Protein AF-0000000087066880 (afdb_homodimer)

InterPro domains:
  IPR006501 Pectinesterase inhibitor domain [PF04043] (12-150)
  IPR006501 Pectinesterase inhibitor domain [SM00856] (4-150)
  IPR006501 Pectinesterase inhibitor domain [TIGR01614] (12-153)
  IPR035513 Invertase/pectin methylesterase inhibitor domain superfamily [G3DSA:1.20.140.40] (9-155)
  IPR035513 Invertase/pectin methylesterase inhibitor domain superfamily [SSF101148] (13-154)
  IPR051955 Pectinesterase Inhibitor [PTHR31080] (12-149)

Nearest PDB structures (foldseek):
  1x91-assembly1_A  TM=8.802E-01  e=6.932E-05  Arabidopsis thaliana
  1xg2-assembly1_B  TM=8.740E-01  e=6.610E-05  Actinidia chinensis
  1x8z-assembly1_A-2  TM=7.436E-01  e=3.394E-05  Arabidopsis thaliana
  1x8z-assembly3_A  TM=7.436E-01  e=3.394E-05  Arabidopsis thaliana
  8qae-assembly1_A  TM=4.003E-01  e=1.756E+00  synthetic construct

Radius of gyration: 26.34 Å; Cα contacts (8 Å, |Δi|>4): 411; chains: 2; bounding box: 55×88×54 Å

Solvent-accessible surface area (backbone atoms only — not comparable to full-atom values): 16436 Å² total; per-residue (Å²): 124,80,79,75,70,57,77,56,47,61,58,59,26,62,71,48,96,53,34,69,60,39,49,67,73,42,46,84,74,58,53,91,86,54,66,75,41,67,54,51,49,27,51,48,37,42,52,51,44,34,53,51,40,52,51,49,43,52,50,32,51,50,44,55,68,35,84,86,47,50,70,68,54,30,53,46,28,50,52,31,41,69,35,40,71,49,32,50,59,29,42,50,51,18,52,55,25,50,77,50,36,8,36,47,59,18,36,52,26,38,48,51,37,37,49,27,49,51,52,31,54,49,49,25,57,76,68,72,46,81,58,93,54,44,68,61,50,53,51,44,42,51,43,38,52,51,26,36,51,43,42,68,39,29,47,71,97,124,78,80,74,70,57,79,54,48,60,57,60,26,62,72,47,97,53,33,70,59,39,49,68,74,44,47,85,74,59,52,91,86,53,64,75,40,66,54,50,49,27,52,48,38,43,52,51,46,34,54,53,40,52,50,49,42,53,51,31,51,50,45,55,68,35,84,85,47,50,71,68,54,28,53,47,27,52,54,32,41,69,34,43,70,50,31,51,57,30,43,51,52,19,54,56,25,50,76,49,37,10,37,48,58,18,37,53,27,36,49,51,36,36,48,27,49,50,51,32,56,50,49,25,55,75,68,71,46,81,58,94,54,46,70,61,50,53,51,42,43,49,45,38,52,51,27,35,52,44,43,68,39,30,46,72,98

Structure (mmCIF, N/CA/C/O backbone):
data_AF-0000000087066880-model_v1
#
loop_
_entity.id
_entity.type
_entity.pdbx_description
1 polymer 'Pectinesterase inhibitor domain-containing protein'
#
loop_
_atom_site.group_PDB
_atom_site.id
_atom_site.type_symbol
_atom_site.label_atom_id
_atom_site.label_alt_id
_atom_site.label_comp_id
_atom_site.label_asym_id
_atom_site.label_entity_id
_atom_site.label_seq_id
_atom_site.pdbx_PDB_ins_code
_atom_site.Cartn_x
_atom_site.Cartn_y
_atom_site.Cartn_z
_atom_site.occupancy
_atom_site.B_iso_or_equiv
_atom_site.auth_seq_id
_atom_site.auth_comp_id
_atom_site.auth_asym_id
_atom_site.auth_atom_id
_atom_site.pdbx_PDB_model_num
ATOM 1 N N . MET A 1 1 ? -24.953 -27 6.957 1 31.36 1 MET A N 1
ATOM 2 C CA . MET A 1 1 ? -25.219 -25.594 6.723 1 31.36 1 MET A CA 1
ATOM 3 C C . MET A 1 1 ? -24.172 -24.984 5.801 1 31.36 1 MET A C 1
ATOM 5 O O . MET A 1 1 ? -22.984 -25.328 5.891 1 31.36 1 MET A O 1
ATOM 9 N N . PRO A 1 2 ? -24.375 -24.453 4.559 1 38.16 2 PRO A N 1
ATOM 10 C CA . PRO A 1 2 ? -23.312 -24.016 3.652 1 38.16 2 PRO A CA 1
ATOM 11 C C . PRO A 1 2 ? -22.25 -23.172 4.348 1 38.16 2 PRO A C 1
ATOM 13 O O . PRO A 1 2 ? -22.562 -22.484 5.332 1 38.16 2 PRO A O 1
ATOM 16 N N . ALA A 1 3 ? -21.109 -23.594 4.598 1 46.66 3 ALA A N 1
ATOM 17 C CA . ALA A 1 3 ? -20.047 -22.891 5.32 1 46.66 3 ALA A CA 1
ATOM 18 C C . ALA A 1 3 ? -20.203 -21.375 5.172 1 46.66 3 ALA A C 1
ATOM 20 O O . ALA A 1 3 ? -20.328 -20.859 4.059 1 46.66 3 ALA A O 1
ATOM 21 N N . SER A 1 4 ? -20.891 -20.672 6.008 1 55.62 4 SER A N 1
ATOM 22 C CA . SER A 1 4 ? -21.203 -19.25 6.094 1 55.62 4 SER A CA 1
ATOM 23 C C . SER A 1 4 ? -20.016 -18.391 5.629 1 55.62 4 SER A C 1
ATOM 25 O O . SER A 1 4 ? -18.906 -18.562 6.109 1 55.62 4 SER A O 1
ATOM 27 N N . ASN A 1 5 ? -20.078 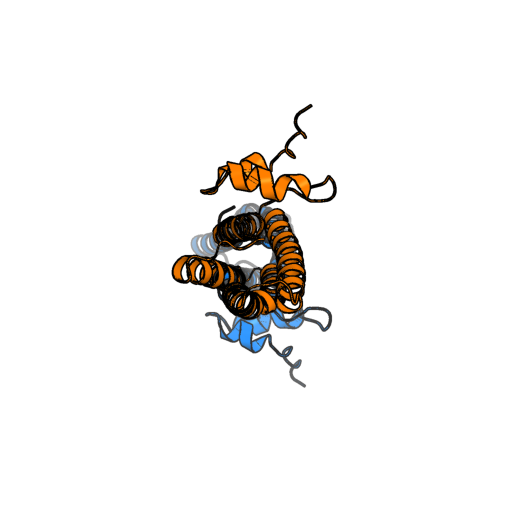-17.891 4.391 1 66.5 5 ASN A N 1
ATOM 28 C CA . ASN A 1 5 ? -19.062 -17 3.822 1 66.5 5 ASN A CA 1
ATOM 29 C C . ASN A 1 5 ? -18.703 -15.875 4.793 1 66.5 5 ASN A C 1
ATOM 31 O O . ASN A 1 5 ? -19.562 -15.328 5.477 1 66.5 5 ASN A O 1
ATOM 35 N N . PRO A 1 6 ? -17.422 -15.898 5.207 1 73.62 6 PRO A N 1
ATOM 36 C CA . PRO A 1 6 ? -17.031 -14.805 6.094 1 73.62 6 PRO A CA 1
ATOM 37 C C . PRO A 1 6 ? -17.594 -13.453 5.656 1 73.62 6 PRO A C 1
ATOM 39 O O . PRO A 1 6 ? -17.531 -13.117 4.473 1 73.62 6 PRO A O 1
ATOM 42 N N . PRO A 1 7 ? -18.266 -12.898 6.609 1 77.75 7 PRO A N 1
ATOM 43 C CA . PRO A 1 7 ? -18.844 -11.602 6.246 1 77.75 7 PRO A CA 1
ATOM 44 C C . PRO A 1 7 ? -17.812 -10.641 5.66 1 77.75 7 PRO A C 1
ATOM 46 O O . PRO A 1 7 ? -16.672 -10.57 6.152 1 77.75 7 PRO A O 1
ATOM 49 N N . GLY A 1 8 ? -18.094 -10.047 4.586 1 87.81 8 GLY A N 1
ATOM 50 C CA . GLY A 1 8 ? -17.234 -9.062 3.957 1 87.81 8 GLY A CA 1
ATOM 51 C C . GLY A 1 8 ? -16.484 -9.617 2.76 1 87.81 8 GLY A C 1
ATOM 52 O O . GLY A 1 8 ? -16.078 -8.867 1.869 1 87.81 8 GLY A O 1
ATOM 53 N N . LEU A 1 9 ? -16.281 -10.922 2.842 1 92.06 9 LEU A N 1
ATOM 54 C CA . LEU A 1 9 ? -15.57 -11.523 1.721 1 92.06 9 LEU A CA 1
ATOM 55 C C . LEU A 1 9 ? -16.375 -11.406 0.435 1 92.06 9 LEU A C 1
ATOM 57 O O . LEU A 1 9 ? -15.812 -11.234 -0.647 1 92.06 9 LEU A O 1
ATOM 61 N N . ASP A 1 10 ? -17.656 -11.43 0.564 1 91.12 10 ASP A N 1
ATOM 62 C CA . ASP A 1 10 ? -18.547 -11.305 -0.589 1 91.12 10 ASP A CA 1
ATOM 63 C C . ASP A 1 10 ? -18.391 -9.938 -1.252 1 91.12 10 ASP A C 1
ATOM 65 O O . ASP A 1 10 ? -18.5 -9.82 -2.475 1 91.12 10 ASP A O 1
ATOM 69 N N . ILE A 1 11 ? -18.125 -9 -0.483 1 90.75 11 ILE A N 1
ATOM 70 C CA . ILE A 1 11 ? -17.953 -7.656 -1.012 1 90.75 11 ILE A CA 1
ATOM 71 C C . ILE A 1 11 ? -16.656 -7.582 -1.81 1 90.75 11 ILE A C 1
ATOM 73 O O . ILE A 1 11 ? -16.625 -7.059 -2.928 1 90.75 11 ILE A O 1
ATOM 77 N N . ILE A 1 12 ? -15.625 -8.125 -1.244 1 92.5 12 ILE A N 1
ATOM 78 C CA . ILE A 1 12 ? -14.328 -8.109 -1.908 1 92.5 12 ILE A CA 1
ATOM 79 C C . ILE A 1 12 ? -14.391 -8.938 -3.189 1 92.5 12 ILE A C 1
ATOM 81 O O . ILE A 1 12 ? -13.984 -8.469 -4.258 1 92.5 12 ILE A O 1
ATOM 85 N N . CYS A 1 13 ? -14.938 -10.062 -3.055 1 94.69 13 CYS A N 1
ATOM 86 C CA . CYS A 1 13 ? -15.023 -10.961 -4.199 1 94.69 13 CYS A CA 1
ATOM 87 C C . CYS A 1 13 ? -16 -10.43 -5.234 1 94.69 13 CYS A C 1
ATOM 89 O O . CYS A 1 13 ? -15.812 -10.609 -6.438 1 94.69 13 CYS A O 1
ATOM 91 N N . GLY A 1 14 ? -17.031 -9.773 -4.805 1 92.56 14 GLY A N 1
ATOM 92 C CA . GLY A 1 14 ? -18.031 -9.211 -5.707 1 92.56 14 GLY A CA 1
ATOM 93 C C . GLY A 1 14 ? -17.5 -8.039 -6.516 1 92.56 14 GLY A C 1
ATOM 94 O O . GLY A 1 14 ? -18.094 -7.66 -7.527 1 92.56 14 GLY A O 1
ATOM 95 N N . ALA A 1 15 ? -16.375 -7.555 -6.125 1 90.38 15 ALA A N 1
ATOM 96 C CA . ALA A 1 15 ? -15.82 -6.367 -6.766 1 90.38 15 ALA A CA 1
ATOM 97 C C . ALA A 1 15 ? -14.844 -6.75 -7.875 1 90.38 15 ALA A C 1
ATOM 99 O O . ALA A 1 15 ? -14.266 -5.879 -8.531 1 90.38 15 ALA A O 1
ATOM 100 N N . ILE A 1 16 ? -14.602 -8 -8.062 1 90.56 16 ILE A N 1
ATOM 101 C CA . ILE A 1 16 ? -13.641 -8.406 -9.086 1 90.56 16 ILE A CA 1
ATOM 102 C C . ILE A 1 16 ? -14.328 -9.297 -10.117 1 90.56 16 ILE A C 1
ATOM 104 O O . ILE A 1 16 ? -15.492 -9.672 -9.938 1 90.56 16 ILE A O 1
ATOM 108 N N . LYS A 1 17 ? -13.711 -9.641 -11.188 1 88.69 17 LYS A N 1
ATOM 109 C CA . LYS A 1 17 ? -14.312 -10.273 -12.359 1 88.69 17 LYS A CA 1
ATOM 110 C C . LYS A 1 17 ? -14.617 -11.742 -12.094 1 88.69 17 LYS A C 1
ATOM 112 O O . LYS A 1 17 ? -15.453 -12.344 -12.781 1 88.69 17 LYS A O 1
ATOM 117 N N . LEU A 1 18 ? -14.07 -12.398 -11.102 1 94.25 18 LEU A N 1
ATOM 118 C CA . LEU A 1 18 ? -14.234 -13.82 -10.844 1 94.25 18 LEU A CA 1
ATOM 119 C C . LEU A 1 18 ? -14.797 -14.055 -9.438 1 94.25 18 LEU A C 1
ATOM 121 O O . LEU A 1 18 ? -14.188 -14.758 -8.633 1 94.25 18 LEU A O 1
ATOM 125 N N . PRO A 1 19 ? -16.062 -13.578 -9.203 1 93.56 19 PRO A N 1
ATOM 126 C CA . PRO A 1 19 ? -16.562 -13.609 -7.824 1 93.56 19 PRO A CA 1
ATOM 127 C C . PRO A 1 19 ? -16.828 -15.023 -7.324 1 93.56 19 PRO A C 1
ATOM 129 O O . PRO A 1 19 ? -16.562 -15.328 -6.156 1 93.56 19 PRO A O 1
ATOM 132 N N . VAL A 1 20 ? -17.328 -15.93 -8.172 1 94.06 20 VAL A N 1
ATOM 133 C CA . VAL A 1 20 ? -17.641 -17.297 -7.762 1 94.06 20 VAL A CA 1
ATOM 134 C C . VAL A 1 20 ? -16.359 -18.047 -7.449 1 94.06 20 VAL A C 1
ATOM 136 O O . VAL A 1 20 ? -16.25 -18.703 -6.406 1 94.06 20 VAL A O 1
ATOM 139 N N . ASP A 1 21 ? -15.367 -17.906 -8.336 1 96.38 21 ASP A N 1
ATOM 140 C CA . ASP A 1 21 ? -14.078 -18.547 -8.109 1 96.38 21 ASP A CA 1
ATOM 141 C C . ASP A 1 21 ? -13.391 -17.969 -6.867 1 96.38 21 ASP A C 1
ATOM 143 O O . ASP A 1 21 ? -12.766 -18.719 -6.102 1 96.38 21 ASP A O 1
ATOM 147 N N . CYS A 1 22 ? -13.539 -16.75 -6.754 1 96.94 22 CYS A N 1
ATOM 148 C CA . CYS A 1 22 ? -12.969 -16.094 -5.59 1 96.94 22 CYS A CA 1
ATOM 149 C C . CYS A 1 22 ? -13.516 -16.688 -4.297 1 96.94 22 CYS A C 1
ATOM 151 O O . CYS A 1 22 ? -12.742 -17.078 -3.42 1 96.94 22 CYS A O 1
ATOM 153 N N . MET A 1 23 ? -14.789 -16.797 -4.16 1 95.06 23 MET A N 1
ATOM 154 C CA . MET A 1 23 ? -15.406 -17.344 -2.961 1 95.06 23 MET A CA 1
ATOM 155 C C . MET A 1 23 ? -14.977 -18.797 -2.752 1 95.06 23 MET A C 1
ATOM 157 O O . MET A 1 23 ? -14.609 -19.188 -1.642 1 95.06 23 MET A O 1
ATOM 161 N N . LYS A 1 24 ? -14.945 -19.484 -3.742 1 94.69 24 LYS A N 1
ATOM 162 C CA . LYS A 1 24 ? -14.625 -20.906 -3.68 1 94.69 24 LYS A CA 1
ATOM 163 C C . LYS A 1 24 ? -13.18 -21.141 -3.24 1 94.69 24 LYS A C 1
ATOM 165 O O . LYS A 1 24 ? -12.906 -22.016 -2.424 1 94.69 24 LYS A O 1
ATOM 170 N N . LEU A 1 25 ? -12.25 -20.344 -3.74 1 96.06 25 LEU A N 1
ATOM 171 C CA . LEU A 1 25 ? -10.828 -20.625 -3.588 1 96.06 25 LEU A CA 1
ATOM 172 C C . LEU A 1 25 ? -10.273 -19.953 -2.338 1 96.06 25 LEU A C 1
ATOM 174 O O . LEU A 1 25 ? -9.25 -20.391 -1.798 1 96.06 25 LEU A O 1
ATOM 178 N N . ILE A 1 26 ? -10.953 -18.953 -1.87 1 96 26 ILE A N 1
ATOM 179 C CA . ILE A 1 26 ? -10.383 -18.172 -0.778 1 96 26 ILE A CA 1
ATOM 180 C C . ILE A 1 26 ? -11.125 -18.484 0.519 1 96 26 ILE A C 1
ATOM 182 O O . ILE A 1 26 ? -10.523 -18.547 1.589 1 96 26 ILE A O 1
ATOM 186 N N . SER A 1 27 ? -12.414 -18.734 0.513 1 93.94 27 SER A N 1
ATOM 187 C CA . SER A 1 27 ? -13.273 -18.828 1.688 1 93.94 27 SER A CA 1
ATOM 188 C C . SER A 1 27 ? -12.781 -19.906 2.652 1 93.94 27 SER A C 1
ATOM 190 O O . SER A 1 27 ? -12.805 -19.703 3.869 1 93.94 27 SER A O 1
ATOM 192 N N . PRO A 1 28 ? -12.281 -20.984 2.166 1 93.94 28 PRO A N 1
ATOM 193 C CA . PRO A 1 28 ? -11.852 -22.031 3.104 1 93.94 28 PRO A CA 1
ATOM 194 C C . PRO A 1 28 ? -10.648 -21.594 3.945 1 93.94 28 PRO A C 1
ATOM 196 O O . PRO A 1 28 ? -10.352 -22.219 4.969 1 93.94 28 PRO A O 1
ATOM 199 N N . PHE A 1 29 ? -10.039 -20.578 3.529 1 94.19 29 PHE A N 1
ATOM 200 C CA . PHE A 1 29 ? -8.781 -20.234 4.18 1 94.19 29 PHE A CA 1
ATOM 201 C C . PHE A 1 29 ? -8.938 -18.953 5 1 94.19 29 PHE A C 1
ATOM 203 O O . PHE A 1 29 ? -7.957 -18.438 5.543 1 94.19 29 PHE A O 1
ATOM 210 N N . VAL A 1 30 ? -10.117 -18.469 4.93 1 91.06 30 VAL A N 1
ATOM 211 C CA . VAL A 1 30 ? -10.422 -17.297 5.734 1 91.06 30 VAL A CA 1
ATOM 212 C C . VAL A 1 30 ? -11.062 -17.719 7.055 1 91.06 30 VAL A C 1
ATOM 214 O O . VAL A 1 30 ? -12.094 -18.391 7.059 1 91.06 30 VAL A O 1
ATOM 217 N N . ASN A 1 31 ? -10.336 -17.469 8.109 1 84.31 31 ASN A N 1
ATOM 218 C CA . ASN A 1 31 ? -10.883 -17.781 9.43 1 84.31 31 ASN A CA 1
ATOM 219 C C . ASN A 1 31 ? -11.094 -16.531 10.266 1 84.31 31 ASN A C 1
ATOM 221 O O . ASN A 1 31 ? -10.93 -15.406 9.773 1 84.31 31 ASN A O 1
ATOM 225 N N . ARG A 1 32 ? -11.375 -16.688 11.484 1 77.94 32 ARG A N 1
ATOM 226 C CA . ARG A 1 32 ? -11.781 -15.586 12.352 1 77.94 32 ARG A CA 1
ATOM 227 C C . ARG A 1 32 ? -10.602 -14.672 12.672 1 77.94 32 ARG A C 1
ATOM 229 O O . ARG A 1 32 ? -10.789 -13.531 13.086 1 77.94 32 ARG A O 1
ATOM 236 N N . SER A 1 33 ? -9.453 -15.234 12.5 1 84.56 33 SER A N 1
ATOM 237 C CA . SER A 1 33 ? -8.281 -14.445 12.852 1 84.56 33 SER A CA 1
ATOM 238 C C . SER A 1 33 ? -7.871 -13.516 11.719 1 84.56 33 SER A C 1
ATOM 240 O O . SER A 1 33 ? -7.035 -12.633 11.906 1 84.56 33 SER A O 1
ATOM 242 N N . ILE A 1 34 ? -8.461 -13.68 10.594 1 86.56 34 ILE A N 1
ATOM 243 C CA . ILE A 1 34 ? -8.102 -12.883 9.422 1 86.56 34 ILE A CA 1
ATOM 244 C C . ILE A 1 34 ? -9.086 -11.727 9.266 1 86.56 34 ILE A C 1
ATOM 246 O O . ILE A 1 34 ? -10.305 -11.93 9.273 1 86.56 34 ILE A O 1
ATOM 250 N N . THR A 1 35 ? -8.5 -10.562 9.32 1 86.06 35 THR A N 1
ATOM 251 C CA . THR A 1 35 ? -9.328 -9.398 9.008 1 86.06 35 THR A CA 1
ATOM 252 C C . THR A 1 35 ? -9.734 -9.406 7.539 1 86.06 35 THR A C 1
ATOM 254 O O . THR A 1 35 ? -8.883 -9.523 6.652 1 86.06 35 THR A O 1
ATOM 257 N N . ILE A 1 36 ? -11.008 -9.227 7.344 1 90.31 36 ILE A N 1
ATOM 258 C CA . ILE A 1 36 ? -11.5 -9.289 5.973 1 90.31 36 ILE A CA 1
ATOM 259 C C . ILE A 1 36 ? -11.391 -7.91 5.324 1 90.31 36 ILE A C 1
ATOM 261 O O . ILE A 1 36 ? -12.336 -7.121 5.363 1 90.31 36 ILE A O 1
ATOM 265 N N . GLU A 1 37 ? -10.234 -7.715 4.746 1 91.94 37 GLU A N 1
ATOM 266 C CA . GLU A 1 37 ? -9.922 -6.547 3.932 1 91.94 37 GLU A CA 1
ATOM 267 C C . GLU A 1 37 ? -9.102 -6.93 2.707 1 91.94 37 GLU A C 1
ATOM 269 O O . GLU A 1 37 ? -8.445 -7.977 2.695 1 91.94 37 GLU A O 1
ATOM 274 N N . PRO A 1 38 ? -9.164 -6.082 1.724 1 93.75 38 PRO A N 1
ATOM 275 C CA . PRO A 1 38 ? -8.547 -6.453 0.448 1 93.75 38 PRO A CA 1
ATOM 276 C C . PRO A 1 38 ? -7.09 -6.883 0.599 1 93.75 38 PRO A C 1
ATOM 278 O O . PRO A 1 38 ? -6.68 -7.895 0.027 1 93.75 38 PRO A O 1
ATOM 281 N N . LEU A 1 39 ? -6.332 -6.203 1.41 1 95.88 39 LEU A N 1
ATOM 282 C CA . LEU A 1 39 ? -4.918 -6.539 1.562 1 95.88 39 LEU A CA 1
ATOM 283 C C . LEU A 1 39 ? -4.754 -7.91 2.213 1 95.88 39 LEU A C 1
ATOM 285 O O . LEU A 1 39 ? -3.961 -8.727 1.748 1 95.88 39 LEU A O 1
ATOM 289 N N . SER A 1 40 ? -5.5 -8.109 3.232 1 95.69 40 SER A N 1
ATOM 290 C CA . SER A 1 40 ? -5.434 -9.391 3.932 1 95.69 40 SER A CA 1
ATOM 291 C C . SER A 1 40 ? -5.852 -10.539 3.021 1 95.69 40 SER A C 1
ATOM 293 O O . SER A 1 40 ? -5.223 -11.602 3.023 1 95.69 40 SER A O 1
ATOM 295 N N . ILE A 1 41 ? -6.852 -10.312 2.264 1 95.88 41 ILE A N 1
ATOM 296 C CA . ILE A 1 41 ? -7.375 -11.344 1.378 1 95.88 41 ILE A CA 1
ATOM 297 C C . ILE A 1 41 ? -6.375 -11.617 0.256 1 95.88 41 ILE A C 1
ATOM 299 O O . ILE A 1 41 ? -6.18 -12.766 -0.145 1 95.88 41 ILE A O 1
ATOM 303 N N . ALA A 1 42 ? -5.777 -10.57 -0.276 1 97.31 42 ALA A N 1
ATOM 304 C CA . ALA A 1 42 ? -4.723 -10.75 -1.273 1 97.31 42 ALA A CA 1
ATOM 305 C C . ALA A 1 42 ? -3.592 -11.617 -0.727 1 97.31 42 ALA A C 1
ATOM 307 O O . ALA A 1 42 ? -3.115 -12.531 -1.409 1 97.31 42 ALA A O 1
ATOM 308 N N . LYS A 1 43 ? -3.211 -11.328 0.563 1 97.75 43 LYS A N 1
ATOM 309 C CA . LYS A 1 4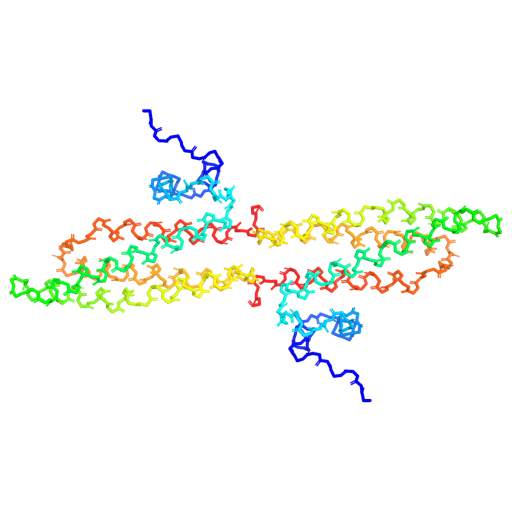3 ? -2.131 -12.086 1.18 1 97.75 43 LYS A CA 1
ATOM 310 C C . LYS A 1 43 ? -2.52 -13.555 1.352 1 97.75 43 LYS A C 1
ATOM 312 O O . LYS A 1 43 ? -1.7 -14.453 1.14 1 97.75 43 LYS A O 1
ATOM 317 N N . VAL A 1 44 ? -3.713 -13.766 1.688 1 97.12 44 VAL A N 1
ATOM 318 C CA . VAL A 1 44 ? -4.215 -15.133 1.785 1 97.12 44 VAL A CA 1
ATOM 319 C C . VAL A 1 44 ? -4.129 -15.812 0.421 1 97.12 44 VAL A C 1
ATOM 321 O O . VAL A 1 44 ? -3.652 -16.953 0.312 1 97.12 44 VAL A O 1
ATOM 324 N N . GLY A 1 45 ? -4.613 -15.102 -0.615 1 98.06 45 GLY A N 1
ATOM 325 C CA . GLY A 1 45 ? -4.543 -15.648 -1.96 1 98.06 45 GLY A CA 1
ATOM 326 C C . GLY A 1 45 ? -3.135 -16.016 -2.385 1 98.06 45 GLY A C 1
ATOM 327 O O . GLY A 1 45 ? -2.914 -17.062 -2.988 1 98.06 45 GLY A O 1
ATOM 328 N N . ILE A 1 46 ? -2.189 -15.203 -2.029 1 98.75 46 ILE A N 1
ATOM 329 C CA . ILE A 1 46 ? -0.791 -15.445 -2.367 1 98.75 46 ILE A CA 1
ATOM 330 C C . ILE A 1 46 ? -0.293 -16.688 -1.641 1 98.75 46 ILE A C 1
ATOM 332 O O . ILE A 1 46 ? 0.344 -17.562 -2.246 1 98.75 46 ILE A O 1
ATOM 336 N N . GLN A 1 47 ? -0.634 -16.812 -0.418 1 98.19 47 GLN A N 1
ATOM 337 C CA . GLN A 1 47 ? -0.192 -17.953 0.376 1 98.19 47 GLN A CA 1
ATOM 338 C C . GLN A 1 47 ? -0.806 -19.25 -0.137 1 98.19 47 GLN A C 1
ATOM 340 O O . GLN A 1 47 ? -0.114 -20.266 -0.266 1 98.19 47 GLN A O 1
ATOM 345 N N . VAL A 1 48 ? -2.057 -19.219 -0.435 1 98.12 48 VAL A N 1
ATOM 346 C CA . VAL A 1 48 ? -2.729 -20.406 -0.945 1 98.12 48 VAL A CA 1
ATOM 347 C C . VAL A 1 48 ? -2.119 -20.797 -2.287 1 98.12 48 VAL A C 1
ATOM 349 O O . VAL A 1 48 ? -1.903 -21.984 -2.547 1 98.12 48 VAL A O 1
ATOM 352 N N . SER A 1 49 ? -1.85 -19.828 -3.131 1 98.69 49 SER A N 1
ATOM 353 C CA . SER A 1 49 ? -1.245 -20.125 -4.426 1 98.69 49 SER A CA 1
ATOM 354 C C . SER A 1 49 ? 0.149 -20.719 -4.258 1 98.69 49 SER A C 1
ATOM 356 O O . SER A 1 49 ? 0.567 -21.562 -5.051 1 98.69 49 SER A O 1
ATOM 358 N N . THR A 1 50 ? 0.872 -20.297 -3.236 1 98.75 50 THR A N 1
ATOM 359 C CA . THR A 1 50 ? 2.168 -20.891 -2.922 1 98.75 50 THR A CA 1
ATOM 360 C C . THR A 1 50 ? 2.018 -22.359 -2.568 1 98.75 50 THR A C 1
ATOM 362 O O . THR A 1 50 ? 2.717 -23.219 -3.123 1 98.75 50 THR A O 1
ATOM 365 N N . ASP A 1 51 ? 1.069 -22.609 -1.719 1 97.81 51 ASP A N 1
ATOM 366 C CA . ASP A 1 51 ? 0.845 -23.984 -1.284 1 97.81 51 ASP A CA 1
ATOM 367 C C . ASP A 1 51 ? 0.406 -24.859 -2.451 1 97.81 51 ASP A C 1
ATOM 369 O O . ASP A 1 51 ? 0.881 -26 -2.598 1 97.81 51 ASP A O 1
ATOM 373 N N . MET A 1 52 ? -0.452 -24.359 -3.303 1 97.38 52 MET A N 1
ATOM 374 C CA . MET A 1 52 ? -0.905 -25.109 -4.473 1 97.38 52 MET A CA 1
ATOM 375 C C . MET A 1 52 ? 0.251 -25.375 -5.434 1 97.38 52 MET A C 1
ATOM 377 O O . MET A 1 52 ? 0.335 -26.438 -6.035 1 97.38 52 MET A O 1
ATOM 381 N N . SER A 1 53 ? 1.075 -24.422 -5.57 1 97.94 53 SER A N 1
ATOM 382 C CA . SER A 1 53 ? 2.215 -24.578 -6.465 1 97.94 53 SER A CA 1
ATOM 383 C C . SER A 1 53 ? 3.184 -25.641 -5.945 1 97.94 53 SER A C 1
ATOM 385 O O . SER A 1 53 ? 3.729 -26.422 -6.723 1 97.94 53 SER A O 1
ATOM 387 N N . LYS A 1 54 ? 3.393 -25.656 -4.629 1 97.88 54 LYS A N 1
ATOM 388 C CA . LYS A 1 54 ? 4.254 -26.672 -4.039 1 97.88 54 LYS A CA 1
ATOM 389 C C . LYS A 1 54 ? 3.676 -28.062 -4.254 1 97.88 54 LYS A C 1
ATOM 391 O O . LYS A 1 54 ? 4.414 -29.016 -4.551 1 97.88 54 LYS A O 1
ATOM 396 N N . GLN A 1 55 ? 2.396 -28.156 -4.148 1 96.62 55 GLN A N 1
ATOM 397 C CA . GLN A 1 55 ? 1.736 -29.422 -4.414 1 96.62 55 GLN A CA 1
ATOM 398 C C . GLN A 1 55 ? 1.888 -29.828 -5.875 1 96.62 55 GLN A C 1
ATOM 400 O O . GLN A 1 55 ? 2.113 -31 -6.18 1 96.62 55 GLN A O 1
ATOM 405 N N . ALA A 1 56 ? 1.731 -28.859 -6.762 1 95.94 56 ALA A N 1
ATOM 406 C CA . ALA A 1 56 ? 1.896 -29.125 -8.188 1 95.94 56 ALA A CA 1
ATOM 407 C C . ALA A 1 56 ? 3.316 -29.594 -8.5 1 95.94 56 ALA A C 1
ATOM 409 O O . ALA A 1 56 ? 3.518 -30.516 -9.281 1 95.94 56 ALA A O 1
ATOM 410 N N . ILE A 1 57 ? 4.258 -28.984 -7.844 1 96.75 57 ILE A N 1
ATOM 411 C CA . ILE A 1 57 ? 5.664 -29.328 -8.023 1 96.75 57 ILE A CA 1
ATOM 412 C C . ILE A 1 57 ? 5.895 -30.766 -7.566 1 96.75 57 ILE A C 1
ATOM 414 O O . ILE A 1 57 ? 6.512 -31.562 -8.281 1 96.75 57 ILE A O 1
ATOM 418 N N . ASP A 1 58 ? 5.336 -31.125 -6.422 1 96.19 58 ASP A N 1
ATOM 419 C CA . ASP A 1 58 ? 5.461 -32.469 -5.891 1 96.19 58 ASP A CA 1
ATOM 420 C C . ASP A 1 58 ? 4.84 -33.5 -6.84 1 96.19 58 ASP A C 1
ATOM 422 O O . ASP A 1 58 ? 5.434 -34.562 -7.109 1 96.19 58 ASP A O 1
ATOM 426 N N . THR A 1 59 ? 3.674 -33.156 -7.316 1 94.94 59 THR A N 1
ATOM 427 C CA . THR A 1 59 ? 2.957 -34.062 -8.203 1 94.94 59 THR A CA 1
ATOM 428 C C . THR A 1 59 ? 3.709 -34.219 -9.523 1 94.94 59 THR A C 1
ATOM 430 O O . THR A 1 59 ? 3.883 -35.344 -10.008 1 94.94 59 THR A O 1
ATOM 433 N N . ALA A 1 60 ? 4.133 -33.094 -10.117 1 94.88 60 ALA A N 1
ATOM 434 C CA . ALA A 1 60 ? 4.895 -33.156 -11.359 1 94.88 60 ALA A CA 1
ATOM 435 C C . ALA A 1 60 ? 6.16 -34 -11.188 1 94.88 60 ALA A C 1
ATOM 437 O O . ALA A 1 60 ? 6.5 -34.812 -12.055 1 94.88 60 ALA A O 1
ATOM 438 N N . THR A 1 61 ? 6.824 -33.812 -10.047 1 96.38 61 THR A N 1
ATOM 439 C CA . THR A 1 61 ? 8.047 -34.562 -9.75 1 96.38 61 THR A CA 1
ATOM 440 C C . THR A 1 61 ? 7.77 -36.062 -9.672 1 96.38 61 THR A C 1
ATOM 442 O O . THR A 1 61 ? 8.539 -36.875 -10.195 1 96.38 61 THR A O 1
ATOM 445 N N . ARG A 1 62 ? 6.672 -36.438 -9.102 1 95.94 62 ARG A N 1
ATOM 446 C CA . ARG A 1 62 ? 6.293 -37.844 -8.961 1 95.94 62 ARG A CA 1
ATOM 447 C C . ARG A 1 62 ? 6.082 -38.469 -10.328 1 95.94 62 ARG A C 1
ATOM 449 O O . ARG A 1 62 ? 6.535 -39.594 -10.57 1 95.94 62 ARG A O 1
ATOM 456 N N . PHE A 1 63 ? 5.453 -37.75 -11.234 1 94.88 63 PHE A N 1
ATOM 457 C CA . PHE A 1 63 ? 5.188 -38.281 -12.562 1 94.88 63 PHE A CA 1
ATOM 458 C C . PHE A 1 63 ? 6.465 -38.344 -13.391 1 94.88 63 PHE A C 1
ATOM 460 O O . PHE A 1 63 ? 6.641 -39.25 -14.211 1 94.88 63 PHE A O 1
ATOM 467 N N . MET A 1 64 ? 7.324 -37.375 -13.188 1 93.81 64 MET A N 1
ATOM 468 C CA . MET A 1 64 ? 8.602 -37.375 -13.883 1 93.81 64 MET A CA 1
ATOM 469 C C . MET A 1 64 ? 9.445 -38.594 -13.477 1 93.81 64 MET A C 1
ATOM 471 O O . MET A 1 64 ? 10.164 -39.156 -14.297 1 93.81 64 MET A O 1
ATOM 475 N N . ASP A 1 65 ? 9.273 -39.062 -12.25 1 94.75 65 ASP A N 1
ATOM 476 C CA . ASP A 1 65 ? 10.094 -40.156 -11.703 1 94.75 65 ASP A CA 1
ATOM 477 C C . ASP A 1 65 ? 9.414 -41.5 -11.875 1 94.75 65 ASP A C 1
ATOM 479 O O . ASP A 1 65 ? 10.031 -42.562 -11.648 1 94.75 65 ASP A O 1
ATOM 483 N N . ASP A 1 66 ? 8.117 -41.469 -12.211 1 95 66 ASP A N 1
ATOM 484 C CA . ASP A 1 66 ? 7.371 -42.688 -12.375 1 95 66 ASP A CA 1
ATOM 485 C C . ASP A 1 66 ? 7.762 -43.406 -13.672 1 95 66 ASP A C 1
ATOM 487 O O . ASP A 1 66 ? 7.535 -42.875 -14.766 1 95 66 ASP A O 1
ATOM 491 N N . PRO A 1 67 ? 8.266 -44.594 -13.562 1 95.06 67 PRO A N 1
ATOM 492 C CA . PRO A 1 67 ? 8.664 -45.312 -14.773 1 95.06 67 PRO A CA 1
ATOM 493 C C . PRO A 1 67 ? 7.477 -45.656 -15.664 1 95.06 67 PRO A C 1
ATOM 495 O O . PRO A 1 67 ? 7.656 -45.938 -16.859 1 95.06 67 PRO A O 1
ATOM 498 N N . LYS A 1 68 ? 6.316 -45.625 -15.188 1 95.94 68 LYS A N 1
ATOM 499 C CA . LYS A 1 68 ? 5.125 -45.969 -15.953 1 95.94 68 LYS A CA 1
ATOM 500 C C . LYS A 1 68 ? 4.617 -44.781 -16.766 1 95.94 68 LYS A C 1
ATOM 502 O O . LYS A 1 68 ? 3.797 -44.938 -17.656 1 95.94 68 LYS A O 1
ATOM 507 N N . SER A 1 69 ? 5.164 -43.562 -16.484 1 94.44 69 SER A N 1
ATOM 508 C CA . SER A 1 69 ? 4.75 -42.375 -17.203 1 94.44 69 SER A CA 1
ATOM 509 C C . SER A 1 69 ? 5.281 -42.375 -18.641 1 94.44 69 SER A C 1
ATOM 511 O O . SER A 1 69 ? 6.414 -42.781 -18.875 1 94.44 69 SER A O 1
ATOM 513 N N . SER A 1 70 ? 4.457 -41.969 -19.578 1 93.88 70 SER A N 1
ATOM 514 C CA . SER A 1 70 ? 4.891 -41.875 -20.969 1 93.88 70 SER A CA 1
ATOM 515 C C . SER A 1 70 ? 5.957 -40.781 -21.141 1 93.88 70 SER A C 1
ATOM 517 O O . SER A 1 70 ? 6.074 -39.875 -20.312 1 93.88 70 SER A O 1
ATOM 519 N N . ALA A 1 71 ? 6.695 -40.906 -22.219 1 93.25 71 ALA A N 1
ATOM 520 C CA . ALA A 1 71 ? 7.723 -39.906 -22.516 1 93.25 71 ALA A CA 1
ATOM 521 C C . ALA A 1 71 ? 7.105 -38.531 -22.734 1 93.25 71 ALA A C 1
ATOM 523 O O . ALA A 1 71 ? 7.676 -37.531 -22.312 1 93.25 71 ALA A O 1
ATOM 524 N N . SER A 1 72 ? 5.949 -38.562 -23.312 1 93.12 72 SER A N 1
ATOM 525 C CA . SER A 1 72 ? 5.273 -37.281 -23.578 1 93.12 72 SER A CA 1
ATOM 526 C C . SER A 1 72 ? 4.812 -36.625 -22.281 1 93.12 72 SER A C 1
ATOM 528 O O . SER A 1 72 ? 4.926 -35.406 -22.109 1 93.12 72 SER A O 1
ATOM 530 N N . LEU A 1 73 ? 4.355 -37.438 -21.359 1 94.19 73 LEU A N 1
ATOM 531 C CA . LEU A 1 73 ? 3.918 -36.906 -20.062 1 94.19 73 LEU A CA 1
ATOM 532 C C . LEU A 1 73 ? 5.102 -36.375 -19.266 1 94.19 73 LEU A C 1
ATOM 534 O O . LEU A 1 73 ? 5.004 -35.312 -18.641 1 94.19 73 LEU A O 1
ATOM 538 N N . LYS A 1 74 ? 6.191 -37.062 -19.344 1 94.81 74 LYS A N 1
ATOM 539 C CA . LYS A 1 74 ? 7.387 -36.625 -18.625 1 94.81 74 LYS A CA 1
ATOM 540 C C . LYS A 1 74 ? 7.895 -35.281 -19.172 1 94.81 74 LYS A C 1
ATOM 542 O O . LYS A 1 74 ? 8.336 -34.438 -18.406 1 94.81 74 LYS A O 1
ATOM 547 N N . GLU A 1 75 ? 7.855 -35.188 -20.469 1 93 75 GLU A N 1
ATOM 548 C CA . GLU A 1 75 ? 8.258 -33.906 -21.078 1 93 75 GLU A CA 1
ATOM 549 C C . GLU A 1 75 ? 7.348 -32.781 -20.641 1 93 75 GLU A C 1
ATOM 551 O O . GLU A 1 75 ? 7.824 -31.672 -20.344 1 93 75 GLU A O 1
ATOM 556 N N . ALA A 1 76 ? 6.062 -33 -20.609 1 93.88 76 ALA A N 1
ATOM 557 C CA . ALA A 1 76 ? 5.094 -31.984 -20.188 1 93.88 76 ALA A CA 1
ATOM 558 C C . ALA A 1 76 ? 5.32 -31.578 -18.734 1 93.88 76 ALA A C 1
ATOM 560 O O . ALA A 1 76 ? 5.312 -30.391 -18.391 1 93.88 76 ALA A O 1
ATOM 561 N N . MET A 1 77 ? 5.594 -32.594 -17.875 1 94.75 77 MET A N 1
ATOM 562 C CA . MET A 1 77 ? 5.812 -32.344 -16.469 1 94.75 77 MET A CA 1
ATOM 563 C C . MET A 1 77 ? 7.113 -31.578 -16.234 1 94.75 77 MET A C 1
ATOM 565 O O . MET A 1 77 ? 7.188 -30.719 -15.359 1 94.75 77 MET A O 1
ATOM 569 N N . SER A 1 78 ? 8.094 -31.938 -17.047 1 94.06 78 SER A N 1
ATOM 570 C CA . SER A 1 78 ? 9.359 -31.219 -16.953 1 94.06 78 SER A CA 1
ATOM 571 C C . SER A 1 78 ? 9.18 -29.734 -17.25 1 94.06 78 SER A C 1
ATOM 573 O O . SER A 1 78 ? 9.727 -28.891 -16.547 1 94.06 78 SER A O 1
ATOM 575 N N . THR A 1 79 ? 8.406 -29.391 -18.281 1 91.88 79 THR A N 1
ATOM 576 C CA . THR A 1 79 ? 8.117 -28 -18.625 1 91.88 79 THR A CA 1
ATOM 577 C C . THR A 1 79 ? 7.367 -27.297 -17.5 1 91.88 79 THR A C 1
ATOM 579 O O . THR A 1 79 ? 7.691 -26.172 -17.141 1 91.88 79 THR A O 1
ATOM 582 N N . CYS A 1 80 ? 6.453 -28.016 -16.891 1 94.81 80 CYS A N 1
ATOM 583 C CA . CYS A 1 80 ? 5.68 -27.422 -15.805 1 94.81 80 CYS A CA 1
ATOM 584 C C . CYS A 1 80 ? 6.555 -27.203 -14.578 1 94.81 80 CYS A C 1
ATOM 586 O O . CYS A 1 80 ? 6.469 -26.156 -13.938 1 94.81 80 CYS A O 1
ATOM 588 N N . LEU A 1 81 ? 7.371 -28.156 -14.305 1 95.44 81 LEU A N 1
ATOM 589 C CA . LEU A 1 81 ? 8.266 -28.031 -13.156 1 95.44 81 LEU A CA 1
ATOM 590 C C . LEU A 1 81 ? 9.18 -26.812 -13.305 1 95.44 81 LEU A C 1
ATOM 592 O O . LEU A 1 81 ? 9.391 -26.062 -12.344 1 95.44 81 LEU A O 1
ATOM 596 N N . GLU A 1 82 ? 9.664 -26.531 -14.492 1 94.44 82 GLU A N 1
ATOM 597 C CA . GLU A 1 82 ? 10.539 -25.391 -14.766 1 94.44 82 GLU A CA 1
ATOM 598 C C . GLU A 1 82 ? 9.812 -24.078 -14.523 1 94.44 82 GLU A C 1
ATOM 600 O O . GLU A 1 82 ? 10.422 -23.094 -14.094 1 94.44 82 GLU A O 1
ATOM 605 N N . ASN A 1 83 ? 8.555 -24.094 -14.797 1 95.25 83 ASN A N 1
ATOM 606 C CA . ASN A 1 83 ? 7.77 -22.875 -14.656 1 95.25 83 ASN A CA 1
ATOM 607 C C . ASN A 1 83 ? 7.258 -22.688 -13.227 1 95.25 83 ASN A C 1
ATOM 609 O O . ASN A 1 83 ? 7.195 -21.578 -12.719 1 95.25 83 ASN A O 1
ATOM 613 N N . TYR A 1 84 ? 6.996 -23.812 -12.562 1 96.56 84 TYR A N 1
ATOM 614 C CA . TYR A 1 84 ? 6.352 -23.734 -11.258 1 96.56 84 TYR A CA 1
ATOM 615 C C . TYR A 1 84 ? 7.375 -23.5 -10.148 1 96.56 84 TYR A C 1
ATOM 617 O O . TYR A 1 84 ? 7.055 -22.938 -9.102 1 96.56 84 TYR A O 1
ATOM 625 N N . GLN A 1 85 ? 8.586 -23.859 -10.336 1 95.12 85 GLN A N 1
ATOM 626 C CA . GLN A 1 85 ? 9.594 -23.828 -9.289 1 95.12 85 GLN A CA 1
ATOM 627 C C . GLN A 1 85 ? 9.844 -22.406 -8.797 1 95.12 85 GLN A C 1
ATOM 629 O O . GLN A 1 85 ? 10.273 -22.203 -7.664 1 95.12 85 GLN A O 1
ATOM 634 N N . ASP A 1 86 ? 9.477 -21.391 -9.672 1 95.62 86 ASP A N 1
ATOM 635 C CA . ASP A 1 86 ? 9.766 -20 -9.312 1 95.62 86 ASP A CA 1
ATOM 636 C C . ASP A 1 86 ? 8.562 -19.344 -8.641 1 95.62 86 ASP A C 1
ATOM 638 O O . ASP A 1 86 ? 8.68 -18.266 -8.062 1 95.62 86 ASP A O 1
ATOM 642 N N . ILE A 1 87 ? 7.457 -20 -8.648 1 98.31 87 ILE A N 1
ATOM 643 C CA . ILE A 1 87 ? 6.219 -19.375 -8.195 1 98.31 87 ILE A CA 1
ATOM 644 C C . ILE A 1 87 ? 6.309 -19.078 -6.699 1 98.31 87 ILE A C 1
ATOM 646 O O . ILE A 1 87 ? 6.012 -17.969 -6.266 1 98.31 87 ILE A O 1
ATOM 650 N N . PRO A 1 88 ? 6.785 -20 -5.809 1 98.56 88 PRO A N 1
ATOM 651 C CA . PRO A 1 88 ? 6.891 -19.672 -4.383 1 98.56 88 PRO A CA 1
ATOM 652 C C . PRO A 1 88 ? 7.789 -18.469 -4.117 1 98.56 88 PRO A C 1
ATOM 654 O O . PRO A 1 88 ? 7.461 -17.625 -3.283 1 98.56 88 PRO A O 1
ATOM 657 N N . ASP A 1 89 ? 8.859 -18.359 -4.863 1 98.06 89 ASP A N 1
ATOM 658 C CA . ASP A 1 89 ? 9.758 -17.219 -4.699 1 98.06 89 ASP A CA 1
ATOM 659 C C . ASP A 1 89 ? 9.094 -15.914 -5.152 1 98.06 89 ASP A C 1
ATOM 661 O O . ASP A 1 89 ? 9.195 -14.891 -4.473 1 98.06 89 ASP A O 1
ATOM 665 N N . ASP A 1 90 ? 8.469 -15.938 -6.328 1 98.38 90 ASP A N 1
ATOM 666 C CA . ASP A 1 90 ? 7.758 -14.766 -6.832 1 98.38 90 ASP A CA 1
ATOM 667 C C . ASP A 1 90 ? 6.66 -14.328 -5.863 1 98.38 90 ASP A C 1
ATOM 669 O O . ASP A 1 90 ? 6.477 -13.133 -5.621 1 98.38 90 ASP A O 1
ATOM 673 N N . ASN A 1 91 ? 5.996 -15.328 -5.281 1 98.75 91 ASN A N 1
ATOM 674 C CA . ASN A 1 91 ? 4.938 -15.031 -4.324 1 98.75 91 ASN A CA 1
ATOM 675 C C . ASN A 1 91 ? 5.496 -14.406 -3.047 1 98.75 91 ASN A C 1
ATOM 677 O O . ASN A 1 91 ? 4.895 -13.492 -2.482 1 98.75 91 ASN A O 1
ATOM 681 N N . ASP A 1 92 ? 6.637 -14.883 -2.621 1 98.62 92 ASP A N 1
ATOM 682 C CA . ASP A 1 92 ? 7.281 -14.297 -1.449 1 98.62 92 ASP A CA 1
ATOM 683 C C . ASP A 1 92 ? 7.668 -12.844 -1.703 1 98.62 92 ASP A C 1
ATOM 685 O O . ASP A 1 92 ? 7.484 -11.984 -0.836 1 98.62 92 ASP A O 1
ATOM 689 N N . LEU A 1 93 ? 8.172 -12.562 -2.881 1 98.31 93 LEU A N 1
ATOM 690 C CA . LEU A 1 93 ? 8.531 -11.195 -3.254 1 98.31 93 LEU A CA 1
ATOM 691 C C . LEU A 1 93 ? 7.293 -10.312 -3.332 1 98.31 93 LEU A C 1
ATOM 693 O O . LEU A 1 93 ? 7.348 -9.133 -2.977 1 98.31 93 LEU A O 1
ATOM 697 N N . ALA A 1 94 ? 6.191 -10.867 -3.824 1 98.44 94 ALA A N 1
ATOM 698 C CA . ALA A 1 94 ? 4.938 -10.117 -3.852 1 98.44 94 ALA A CA 1
ATOM 699 C C . ALA A 1 94 ? 4.5 -9.727 -2.441 1 98.44 94 ALA A C 1
ATOM 701 O O . ALA A 1 94 ? 4.098 -8.586 -2.205 1 98.44 94 ALA A O 1
ATOM 702 N N . LEU A 1 95 ? 4.641 -10.656 -1.453 1 98.38 95 LEU A N 1
ATOM 703 C CA . LEU A 1 95 ? 4.273 -10.383 -0.069 1 98.38 95 LEU A CA 1
ATOM 704 C C . LEU A 1 95 ? 5.152 -9.289 0.521 1 98.38 95 LEU A C 1
ATOM 706 O O . LEU A 1 95 ? 4.66 -8.383 1.204 1 98.38 95 LEU A O 1
ATOM 710 N N . GLN A 1 96 ? 6.422 -9.344 0.197 1 96.5 96 GLN A N 1
ATOM 711 C CA . GLN A 1 96 ? 7.352 -8.336 0.679 1 96.5 96 GLN A CA 1
ATOM 712 C C . GLN A 1 96 ? 7.012 -6.957 0.111 1 96.5 96 GLN A C 1
ATOM 714 O O . GLN A 1 96 ? 7.109 -5.949 0.812 1 96.5 96 GLN A O 1
ATOM 719 N N . ALA A 1 97 ? 6.695 -6.93 -1.146 1 96.06 97 ALA A N 1
ATOM 720 C CA . ALA A 1 97 ? 6.305 -5.672 -1.78 1 96.06 97 ALA A CA 1
ATOM 721 C C . ALA A 1 97 ? 5.062 -5.086 -1.119 1 96.06 97 ALA A C 1
ATOM 723 O O . ALA A 1 97 ? 4.98 -3.875 -0.897 1 96.06 97 ALA A O 1
ATOM 724 N N . LEU A 1 98 ? 4.078 -5.926 -0.766 1 96.19 98 LEU A N 1
ATOM 72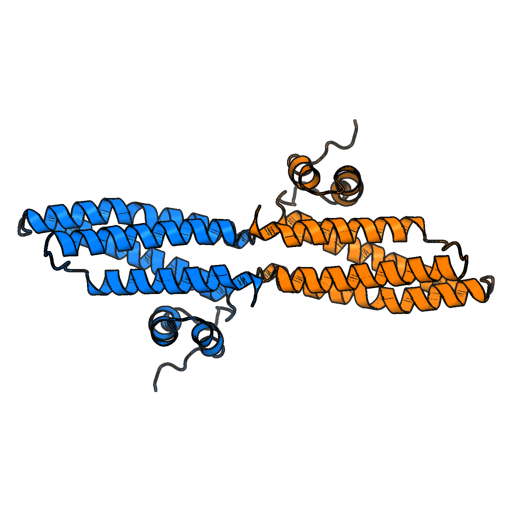5 C CA . LEU A 1 98 ? 2.846 -5.465 -0.132 1 96.19 98 LEU A CA 1
ATOM 726 C C . LEU A 1 98 ? 3.125 -4.914 1.263 1 96.19 98 LEU A C 1
ATOM 728 O O . LEU A 1 98 ? 2.459 -3.977 1.708 1 96.19 98 LEU A O 1
ATOM 732 N N . ASP A 1 99 ? 4.148 -5.492 1.908 1 93.88 99 ASP A N 1
ATOM 733 C CA . ASP A 1 99 ? 4.52 -5 3.232 1 93.88 99 ASP A CA 1
ATOM 734 C C . ASP A 1 99 ? 4.988 -3.549 3.164 1 93.88 99 ASP A C 1
ATOM 736 O O . ASP A 1 99 ? 4.969 -2.836 4.172 1 93.88 99 ASP A O 1
ATOM 740 N N . LYS A 1 100 ? 5.391 -3.166 1.972 1 92.81 100 LYS A N 1
ATOM 741 C CA . LYS A 1 100 ? 5.875 -1.803 1.773 1 92.81 100 LYS A CA 1
ATOM 742 C C . LYS A 1 100 ? 4.875 -0.974 0.972 1 92.81 100 LYS A C 1
ATOM 744 O O . LYS A 1 100 ? 5.195 0.13 0.524 1 92.81 100 LYS A O 1
ATOM 749 N N . CYS A 1 101 ? 3.742 -1.53 0.673 1 93.5 101 CYS A N 1
ATOM 750 C CA . CYS A 1 101 ? 2.666 -0.911 -0.093 1 93.5 101 CYS A CA 1
ATOM 751 C C . CYS A 1 101 ? 3.107 -0.629 -1.523 1 93.5 101 CYS A C 1
ATOM 753 O O . CYS A 1 101 ? 2.615 0.306 -2.156 1 93.5 101 CYS A O 1
ATOM 755 N N . ASN A 1 102 ? 4.145 -1.339 -1.937 1 93.44 102 ASN A N 1
ATOM 756 C CA . ASN A 1 102 ? 4.527 -1.307 -3.346 1 93.44 102 ASN A CA 1
ATOM 757 C C . ASN A 1 102 ? 3.668 -2.254 -4.18 1 93.44 102 ASN A C 1
ATOM 759 O O . ASN A 1 102 ? 4.105 -3.354 -4.523 1 93.44 102 ASN A O 1
ATOM 763 N N . THR A 1 103 ? 2.436 -1.851 -4.496 1 94.12 103 THR A N 1
ATOM 764 C CA . THR A 1 103 ? 1.465 -2.721 -5.152 1 94.12 103 THR A CA 1
ATOM 765 C C . THR A 1 103 ? 1.88 -3.002 -6.594 1 94.12 103 THR A C 1
ATOM 767 O O . THR A 1 103 ? 1.565 -4.062 -7.141 1 94.12 103 THR A O 1
ATOM 770 N N . ASN A 1 104 ? 2.643 -2.113 -7.191 1 94.25 104 ASN A N 1
ATOM 771 C CA . ASN A 1 104 ? 3.121 -2.33 -8.555 1 94.25 104 ASN A CA 1
ATOM 772 C C . ASN A 1 104 ? 4.086 -3.51 -8.633 1 94.25 104 ASN A C 1
ATOM 774 O O . ASN A 1 104 ? 3.939 -4.383 -9.492 1 94.25 104 ASN A O 1
ATOM 778 N N . GLU A 1 105 ? 5.059 -3.447 -7.719 1 95.56 105 GLU A N 1
ATOM 779 C CA . GLU A 1 105 ? 6.004 -4.559 -7.68 1 95.56 105 GLU A CA 1
ATOM 780 C C . GLU A 1 105 ? 5.297 -5.871 -7.355 1 95.56 105 GLU A C 1
ATOM 782 O O . GLU A 1 105 ? 5.629 -6.918 -7.918 1 95.56 105 GLU A O 1
ATOM 787 N N . ALA A 1 106 ? 4.34 -5.84 -6.43 1 97.38 106 ALA A N 1
ATOM 788 C CA . ALA A 1 106 ? 3.57 -7.039 -6.105 1 97.38 106 ALA A CA 1
ATOM 789 C C . ALA A 1 106 ? 2.838 -7.57 -7.336 1 97.38 106 ALA A C 1
ATOM 791 O O . ALA A 1 106 ? 2.846 -8.773 -7.598 1 97.38 106 ALA A O 1
ATOM 792 N N . ALA A 1 107 ? 2.266 -6.688 -8.117 1 96.94 107 ALA A N 1
ATOM 793 C CA . ALA A 1 107 ? 1.528 -7.074 -9.32 1 96.94 107 ALA A CA 1
ATOM 794 C C . ALA A 1 107 ? 2.457 -7.707 -10.352 1 96.94 107 ALA A C 1
ATOM 796 O O . ALA A 1 107 ? 2.09 -8.68 -11.016 1 96.94 107 ALA A O 1
ATOM 797 N N . ILE A 1 108 ? 3.656 -7.184 -10.461 1 97.94 108 ILE A N 1
ATOM 798 C CA . ILE A 1 108 ? 4.641 -7.707 -11.398 1 97.94 108 ILE A CA 1
ATOM 799 C C . ILE A 1 108 ? 4.992 -9.148 -11.031 1 97.94 108 ILE A C 1
ATOM 801 O O . ILE A 1 108 ? 5.008 -10.031 -11.891 1 97.94 108 ILE A O 1
ATOM 805 N N . LYS A 1 109 ? 5.207 -9.352 -9.719 1 98.5 109 LYS A N 1
ATOM 806 C CA . LYS A 1 109 ? 5.586 -10.68 -9.266 1 98.5 109 LYS A CA 1
ATOM 807 C C . LYS A 1 109 ? 4.434 -11.672 -9.43 1 98.5 109 LYS A C 1
ATOM 809 O O . LYS A 1 109 ? 4.641 -12.805 -9.859 1 98.5 109 LYS A O 1
ATOM 814 N N . LEU A 1 110 ? 3.201 -11.297 -9.188 1 98.69 110 LEU A N 1
ATOM 815 C CA . LEU A 1 110 ? 2.035 -12.156 -9.359 1 98.69 110 LEU A CA 1
ATOM 816 C C . LEU A 1 110 ? 1.781 -12.438 -10.836 1 98.69 110 LEU A C 1
ATOM 818 O O . LEU A 1 110 ? 1.399 -13.547 -11.203 1 98.69 110 LEU A O 1
ATOM 822 N N . SER A 1 111 ? 2.01 -11.438 -11.648 1 98.38 111 SER A N 1
ATOM 823 C CA . SER A 1 111 ? 1.877 -11.617 -13.086 1 98.38 111 SER A CA 1
ATOM 824 C C . SER A 1 111 ? 2.873 -12.641 -13.609 1 98.38 111 SER A C 1
ATOM 826 O O . SER A 1 111 ? 2.537 -13.453 -14.477 1 98.38 111 SER A O 1
ATOM 828 N N . SER A 1 112 ? 4.098 -12.562 -13.039 1 98.44 112 SER A N 1
ATOM 829 C CA . SER A 1 112 ? 5.105 -13.555 -13.406 1 98.44 112 SER A CA 1
ATOM 830 C C . SER A 1 112 ? 4.652 -14.961 -13.039 1 98.44 112 SER A C 1
ATOM 832 O O . SER A 1 112 ? 4.781 -15.883 -13.852 1 98.44 112 SER A O 1
ATOM 834 N N . SER A 1 113 ? 4.09 -15.117 -11.867 1 98.56 113 SER A N 1
ATOM 835 C CA . SER A 1 113 ? 3.564 -16.406 -11.414 1 98.56 113 SER A CA 1
ATOM 836 C C . SER A 1 113 ? 2.416 -16.875 -12.305 1 98.56 113 SER A C 1
ATOM 838 O O . SER A 1 113 ? 2.354 -18.047 -12.68 1 98.56 113 SER A O 1
ATOM 840 N N . LEU A 1 114 ? 1.549 -16 -12.648 1 98.44 114 LEU A N 1
ATOM 841 C CA . LEU A 1 114 ? 0.418 -16.312 -13.508 1 98.44 114 LEU A CA 1
ATOM 842 C C . LEU A 1 114 ? 0.896 -16.781 -14.883 1 98.44 114 LEU A C 1
ATOM 844 O O . LEU A 1 114 ? 0.379 -17.75 -15.438 1 98.44 114 LEU A O 1
ATOM 848 N N . THR A 1 115 ? 1.904 -16.062 -15.367 1 97.62 115 THR A N 1
ATOM 849 C CA . THR A 1 115 ? 2.469 -16.406 -16.672 1 97.62 115 THR A CA 1
ATOM 850 C C . THR A 1 115 ? 3.098 -17.797 -16.641 1 97.62 115 THR A C 1
ATOM 852 O O . THR A 1 115 ? 2.975 -18.547 -17.609 1 97.62 115 THR A O 1
ATOM 855 N N . SER A 1 116 ? 3.729 -18.094 -15.508 1 97.44 116 SER A N 1
ATOM 856 C CA . SER A 1 116 ? 4.336 -19.406 -15.359 1 97.44 116 SER A CA 1
ATOM 857 C C . SER A 1 116 ? 3.289 -20.516 -15.453 1 97.44 116 SER A C 1
ATOM 859 O O . SER A 1 116 ? 3.496 -21.516 -16.141 1 97.44 116 SER A O 1
ATOM 861 N N . VAL A 1 117 ? 2.164 -20.344 -14.836 1 97.19 117 VAL A N 1
ATOM 862 C CA . VAL A 1 117 ? 1.101 -21.344 -14.867 1 97.19 117 VAL A CA 1
ATOM 863 C C . VAL A 1 117 ? 0.501 -21.422 -16.266 1 97.19 117 VAL A C 1
ATOM 865 O O . VAL A 1 117 ? 0.293 -22.516 -16.797 1 97.19 117 VAL A O 1
ATOM 868 N N . ALA A 1 118 ? 0.284 -20.281 -16.859 1 95.38 118 ALA A N 1
ATOM 869 C CA . ALA A 1 118 ? -0.297 -20.234 -18.203 1 95.38 118 ALA A CA 1
ATOM 870 C C . ALA A 1 118 ? 0.61 -20.906 -19.219 1 95.38 118 ALA A C 1
ATOM 872 O O . ALA A 1 118 ? 0.132 -21.609 -20.109 1 95.38 118 ALA A O 1
ATOM 873 N N . THR A 1 119 ? 1.894 -20.719 -19.047 1 94.38 119 THR A N 1
ATOM 874 C CA . THR A 1 119 ? 2.867 -21.328 -19.953 1 94.38 119 THR A CA 1
ATOM 875 C C . THR A 1 119 ? 2.805 -22.844 -19.875 1 94.38 119 THR A C 1
ATOM 877 O O . THR A 1 119 ? 2.828 -23.516 -20.906 1 94.38 119 THR A O 1
ATOM 880 N N . CYS A 1 120 ? 2.65 -23.359 -18.672 1 95.38 120 CYS A N 1
ATOM 881 C CA . CYS A 1 120 ? 2.541 -24.812 -18.5 1 95.38 120 CYS A CA 1
ATOM 882 C C . CYS A 1 120 ? 1.254 -25.328 -19.109 1 95.38 120 CYS A C 1
ATOM 884 O O . CYS A 1 120 ? 1.277 -26.312 -19.875 1 95.38 120 CYS A O 1
ATOM 886 N N . LEU A 1 121 ? 0.159 -24.703 -18.875 1 94.25 121 LEU A N 1
ATOM 887 C CA . LEU A 1 121 ? -1.137 -25.141 -19.391 1 94.25 121 LEU A CA 1
ATOM 888 C C . LEU A 1 121 ? -1.17 -25.078 -20.906 1 94.25 121 LEU A C 1
ATOM 890 O O . LEU A 1 121 ? -1.66 -26 -21.562 1 94.25 121 LEU A O 1
ATOM 894 N N . ASP A 1 122 ? -0.607 -24.078 -21.453 1 92.19 122 ASP A N 1
ATOM 895 C CA . ASP A 1 122 ? -0.532 -23.938 -22.906 1 92.19 122 ASP A CA 1
ATOM 896 C C . ASP A 1 122 ? 0.344 -25.031 -23.516 1 92.19 122 ASP A C 1
ATOM 898 O O . ASP A 1 122 ? 0.018 -25.578 -24.578 1 92.19 122 ASP A O 1
ATOM 902 N N . GLY A 1 123 ? 1.469 -25.266 -22.828 1 91.62 123 GLY A N 1
ATOM 903 C CA . GLY A 1 123 ? 2.338 -26.328 -23.297 1 91.62 123 GLY A CA 1
ATOM 904 C C . GLY A 1 123 ? 1.653 -27.688 -23.328 1 91.62 123 GLY A C 1
ATOM 905 O O . GLY A 1 123 ? 1.782 -28.422 -24.312 1 91.62 123 GLY A O 1
ATOM 906 N N . ASN A 1 124 ? 0.93 -28.016 -22.297 1 93.94 124 ASN A N 1
ATOM 907 C CA . ASN A 1 124 ? 0.173 -29.266 -22.266 1 93.94 124 ASN A CA 1
ATOM 908 C C . ASN A 1 124 ? -0.834 -29.344 -23.406 1 93.94 124 ASN A C 1
ATOM 910 O O . ASN A 1 124 ? -0.991 -30.391 -24.031 1 93.94 124 ASN A O 1
ATOM 914 N N . GLN A 1 125 ? -1.495 -28.234 -23.672 1 91.44 125 GLN A N 1
ATOM 915 C CA . GLN A 1 125 ? -2.498 -28.203 -24.734 1 91.44 125 GLN A CA 1
ATOM 916 C C . GLN A 1 125 ? -1.86 -28.406 -26.109 1 91.44 125 GLN A C 1
ATOM 918 O O . GLN A 1 125 ? -2.385 -29.156 -26.938 1 91.44 125 GLN A O 1
ATOM 923 N N . GLN A 1 126 ? -0.748 -27.781 -26.281 1 91.5 126 GLN A N 1
ATOM 924 C CA . GLN A 1 126 ? -0.044 -27.891 -27.562 1 91.5 126 GLN A CA 1
ATOM 925 C C . GLN A 1 126 ? 0.431 -29.312 -27.812 1 91.5 126 GLN A C 1
ATOM 927 O O . GLN A 1 126 ? 0.4 -29.797 -28.938 1 91.5 126 GLN A O 1
ATOM 932 N N . MET A 1 127 ? 0.766 -29.984 -26.703 1 91.56 127 MET A N 1
ATOM 933 C CA . MET A 1 127 ? 1.265 -31.359 -26.812 1 91.56 127 MET A CA 1
ATOM 934 C C . MET A 1 127 ? 0.118 -32.344 -26.75 1 91.56 127 MET A C 1
ATOM 936 O O . MET A 1 127 ? 0.342 -33.562 -26.828 1 91.56 127 MET A O 1
ATOM 940 N N . ARG A 1 128 ? -1.129 -31.875 -26.547 1 92.69 128 ARG A N 1
ATOM 941 C CA . ARG A 1 128 ? -2.326 -32.688 -26.438 1 92.69 128 ARG A CA 1
ATOM 942 C C . ARG A 1 128 ? -2.201 -33.688 -25.281 1 92.69 128 ARG A C 1
ATOM 944 O O . ARG A 1 128 ? -2.543 -34.875 -25.422 1 92.69 128 ARG A O 1
ATOM 951 N N . ILE A 1 129 ? -1.591 -33.156 -24.219 1 91.69 129 ILE A N 1
ATOM 952 C CA . ILE A 1 129 ? -1.464 -33.938 -22.984 1 91.69 129 ILE A CA 1
ATOM 953 C C . ILE A 1 129 ? -2.496 -33.438 -21.969 1 91.69 129 ILE A C 1
ATOM 955 O O . ILE A 1 129 ? -2.664 -32.219 -21.781 1 91.69 129 ILE A O 1
ATOM 959 N N . THR A 1 130 ? -3.158 -34.438 -21.516 1 89.62 130 THR A N 1
ATOM 960 C CA . THR A 1 130 ? -3.998 -34.125 -20.375 1 89.62 130 THR A CA 1
ATOM 961 C C . THR A 1 130 ? -3.232 -34.312 -19.078 1 89.62 130 THR A C 1
ATOM 963 O O . THR A 1 130 ? -2.955 -35.438 -18.672 1 89.62 130 THR A O 1
ATOM 966 N N . SER A 1 131 ? -2.912 -33.156 -18.484 1 89.81 131 SER A N 1
ATOM 967 C CA . SER A 1 131 ? -2.17 -33.188 -17.219 1 89.81 131 SER A CA 1
ATOM 968 C C . SER A 1 131 ? -2.986 -33.875 -16.125 1 89.81 131 SER A C 1
ATOM 970 O O . SER A 1 131 ? -4.18 -33.594 -15.969 1 89.81 131 SER A O 1
ATOM 972 N N . PRO A 1 132 ? -2.342 -34.781 -15.461 1 90.12 132 PRO A N 1
ATOM 973 C CA . PRO A 1 132 ? -3.021 -35.375 -14.312 1 90.12 132 PRO A CA 1
ATOM 974 C C . PRO A 1 132 ? -3.381 -34.375 -13.234 1 90.12 132 PRO A C 1
ATOM 976 O O . PRO A 1 132 ? -4.184 -34.656 -12.344 1 90.12 132 PRO A O 1
ATOM 979 N N . MET A 1 133 ? -2.801 -33.156 -13.312 1 90.81 133 MET A N 1
ATOM 980 C CA . MET A 1 133 ? -3.066 -32.125 -12.32 1 90.81 133 MET A CA 1
ATOM 981 C C . MET A 1 133 ? -3.805 -30.953 -12.953 1 90.81 133 MET A C 1
ATOM 983 O O . MET A 1 133 ? -3.713 -29.828 -12.469 1 90.81 133 MET A O 1
ATOM 987 N N . ARG A 1 134 ? -4.457 -31.188 -13.977 1 91.5 134 ARG A N 1
ATOM 988 C CA . ARG A 1 134 ? -5.094 -30.141 -14.758 1 91.5 134 ARG A CA 1
ATOM 989 C C . ARG A 1 134 ? -6.055 -29.328 -13.898 1 91.5 134 ARG A C 1
ATOM 991 O O . ARG A 1 134 ? -6.059 -28.094 -13.961 1 91.5 134 ARG A O 1
ATOM 998 N N . ASP A 1 135 ? -6.875 -30 -13.109 1 91.88 135 ASP A N 1
ATOM 999 C CA . ASP A 1 135 ? -7.859 -29.297 -12.297 1 91.88 135 ASP A CA 1
ATOM 1000 C C . ASP A 1 135 ? -7.18 -28.375 -11.289 1 91.88 135 ASP A C 1
ATOM 1002 O O . ASP A 1 135 ? -7.574 -27.219 -11.133 1 91.88 135 ASP A O 1
ATOM 1006 N N . MET A 1 136 ? -6.227 -28.859 -10.625 1 93.12 136 MET A N 1
ATOM 1007 C CA . MET A 1 136 ? -5.484 -28.047 -9.656 1 93.12 136 MET A CA 1
ATOM 1008 C C . MET A 1 136 ? -4.789 -26.875 -10.344 1 93.12 136 MET A C 1
ATOM 1010 O O . MET A 1 136 ? -4.754 -25.781 -9.805 1 93.12 136 MET A O 1
ATOM 1014 N N . GLU A 1 137 ? -4.242 -27.109 -11.539 1 95.12 137 GLU A N 1
ATOM 1015 C CA . GLU A 1 137 ? -3.547 -26.078 -12.281 1 95.12 137 GLU A CA 1
ATOM 1016 C C . GLU A 1 137 ? -4.508 -24.953 -12.695 1 95.12 137 GLU A C 1
ATOM 1018 O O . GLU A 1 137 ? -4.16 -23.781 -12.648 1 95.12 137 GLU A O 1
ATOM 1023 N N . THR A 1 138 ? -5.676 -25.391 -13.141 1 95 138 THR A N 1
ATOM 1024 C CA . THR A 1 138 ? -6.688 -24.422 -13.539 1 95 138 THR A CA 1
ATOM 1025 C C . THR A 1 138 ? -7.121 -23.562 -12.344 1 95 138 THR A C 1
ATOM 1027 O O . THR A 1 138 ? -7.297 -22.359 -12.477 1 95 138 THR A O 1
ATOM 1030 N N . GLU A 1 139 ? -7.277 -24.188 -11.203 1 96.75 139 GLU A N 1
ATOM 1031 C CA . GLU A 1 139 ? -7.637 -23.453 -9.992 1 96.75 139 GLU A CA 1
ATOM 1032 C C . GLU A 1 139 ? -6.516 -22.516 -9.555 1 96.75 139 GLU A C 1
ATOM 1034 O O . GLU A 1 139 ? -6.77 -21.406 -9.102 1 96.75 139 GLU A O 1
ATOM 1039 N N . LEU A 1 140 ? -5.293 -23.016 -9.719 1 97.94 140 LEU A N 1
ATOM 1040 C CA . LEU A 1 140 ? -4.141 -22.188 -9.406 1 97.94 140 LEU A CA 1
ATOM 1041 C C . LEU A 1 140 ? -4.105 -20.953 -10.297 1 97.94 140 LEU A C 1
ATOM 1043 O O . LEU A 1 140 ? -3.852 -19.844 -9.82 1 97.94 140 LEU A O 1
ATOM 1047 N N . GLU A 1 141 ? -4.355 -21.062 -11.57 1 97.5 141 GLU A N 1
ATOM 1048 C CA . GLU A 1 141 ? -4.406 -19.953 -12.508 1 97.5 141 GLU A CA 1
ATOM 1049 C C . GLU A 1 141 ? -5.473 -18.938 -12.094 1 97.5 141 GLU A C 1
ATOM 1051 O O . GLU A 1 141 ? -5.207 -17.734 -12.062 1 97.5 141 GLU A O 1
ATOM 1056 N N . ARG A 1 142 ? -6.605 -19.438 -11.789 1 97.5 142 ARG A N 1
ATOM 1057 C CA . ARG A 1 142 ? -7.707 -18.578 -11.391 1 97.5 142 ARG A CA 1
ATOM 1058 C C . ARG A 1 142 ? -7.387 -17.844 -10.094 1 97.5 142 ARG A C 1
ATOM 1060 O O . ARG A 1 142 ? -7.688 -16.656 -9.953 1 97.5 142 ARG A O 1
ATOM 1067 N N . LEU A 1 143 ? -6.805 -18.516 -9.172 1 98.31 143 LEU A N 1
ATOM 1068 C CA . LEU A 1 143 ? -6.445 -17.922 -7.891 1 98.31 143 LEU A CA 1
ATOM 1069 C C . LEU A 1 143 ? -5.441 -16.797 -8.078 1 98.31 143 LEU A C 1
ATOM 1071 O O . LEU A 1 143 ? -5.566 -15.734 -7.457 1 98.31 143 LEU A O 1
ATOM 1075 N N . LEU A 1 144 ? -4.457 -17.016 -8.945 1 98.56 144 LEU A N 1
ATOM 1076 C CA . LEU A 1 144 ? -3.469 -15.992 -9.227 1 98.56 144 LEU A CA 1
ATOM 1077 C C . LEU A 1 144 ? -4.113 -14.789 -9.922 1 98.56 144 LEU A C 1
ATOM 1079 O O . LEU A 1 144 ? -3.764 -13.641 -9.641 1 98.56 144 LEU A O 1
ATOM 1083 N N . GLN A 1 145 ? -5.062 -14.984 -10.789 1 97.94 145 GLN A N 1
ATOM 1084 C CA . GLN A 1 145 ? -5.793 -13.906 -11.445 1 97.94 145 GLN A CA 1
ATOM 1085 C C . GLN A 1 145 ? -6.574 -13.078 -10.43 1 97.94 145 GLN A C 1
ATOM 1087 O O . GL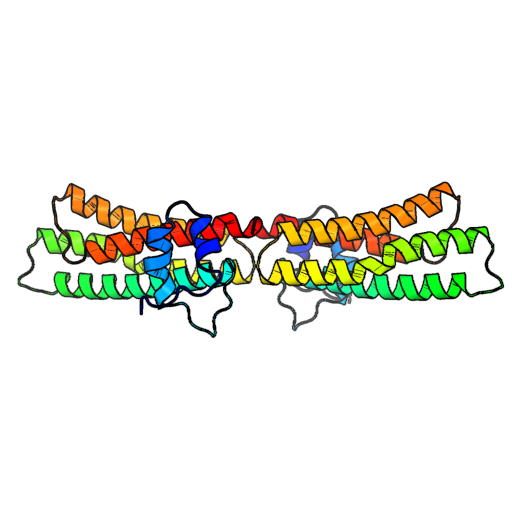N A 1 145 ? -6.551 -11.844 -10.477 1 97.94 145 GLN A O 1
ATOM 1092 N N . ILE A 1 146 ? -7.219 -13.766 -9.57 1 97.62 146 ILE A N 1
ATOM 1093 C CA . ILE A 1 146 ? -8.008 -13.141 -8.523 1 97.62 146 ILE A CA 1
ATOM 1094 C C . ILE A 1 146 ? -7.105 -12.289 -7.633 1 97.62 146 ILE A C 1
ATOM 1096 O O . ILE A 1 146 ? -7.391 -11.117 -7.391 1 97.62 146 ILE A O 1
ATOM 1100 N N . THR A 1 147 ? -6.043 -12.891 -7.199 1 98.12 147 THR A N 1
ATOM 1101 C CA . THR A 1 147 ? -5.125 -12.219 -6.285 1 98.12 147 THR A CA 1
ATOM 1102 C C . THR A 1 147 ? -4.492 -11 -6.957 1 98.12 147 THR A C 1
ATOM 1104 O O . THR A 1 147 ? -4.383 -9.938 -6.344 1 98.12 147 THR A O 1
ATOM 1107 N N . LEU A 1 148 ? -4.09 -11.156 -8.211 1 97.81 148 LEU A N 1
ATOM 1108 C CA . LEU A 1 148 ? -3.523 -10.062 -8.984 1 97.81 148 LEU A CA 1
ATOM 1109 C C . LEU A 1 148 ? -4.512 -8.906 -9.094 1 97.81 148 LEU A C 1
ATOM 1111 O O . LEU A 1 148 ? -4.137 -7.742 -8.938 1 97.81 148 LEU A O 1
ATOM 1115 N N . THR A 1 149 ? -5.758 -9.203 -9.344 1 96.75 149 THR A N 1
ATOM 1116 C CA . THR A 1 149 ? -6.789 -8.18 -9.477 1 96.75 149 THR A CA 1
ATOM 1117 C C . THR A 1 149 ? -6.996 -7.441 -8.156 1 96.75 149 THR A C 1
ATOM 1119 O O . THR A 1 149 ? -7.102 -6.215 -8.133 1 96.75 149 THR A O 1
ATOM 1122 N N . ILE A 1 150 ? -7.051 -8.188 -7.066 1 96.19 150 ILE A N 1
ATOM 1123 C CA . ILE A 1 150 ? -7.223 -7.555 -5.762 1 96.19 150 ILE A CA 1
ATOM 1124 C C . ILE A 1 150 ? -6.051 -6.613 -5.488 1 96.19 150 ILE A C 1
ATOM 1126 O O . ILE A 1 150 ? -6.254 -5.465 -5.086 1 96.19 150 ILE A O 1
ATOM 1130 N N . VAL A 1 151 ? -4.832 -7.074 -5.738 1 96.44 151 VAL A N 1
ATOM 1131 C CA . VAL A 1 151 ? -3.621 -6.293 -5.488 1 96.44 151 VAL A CA 1
ATOM 1132 C C . VAL A 1 151 ? -3.637 -5.027 -6.34 1 96.44 151 VAL A C 1
ATOM 1134 O O . VAL A 1 151 ? -3.32 -3.939 -5.855 1 96.44 151 VAL A O 1
ATOM 1137 N N . SER A 1 152 ? -4.031 -5.16 -7.559 1 92.56 152 SER A N 1
ATOM 1138 C CA . SER A 1 152 ? -4.059 -4.031 -8.477 1 92.56 152 SER A CA 1
ATOM 1139 C C . SER A 1 152 ? -5.094 -2.996 -8.047 1 92.56 152 SER A C 1
ATOM 1141 O O . SER A 1 152 ? -4.953 -1.808 -8.352 1 92.56 152 SER A O 1
ATOM 1143 N N . ASP A 1 153 ? -6.035 -3.449 -7.273 1 90.88 153 ASP A N 1
ATOM 1144 C CA . ASP A 1 153 ? -7.133 -2.561 -6.906 1 90.88 153 ASP A CA 1
ATOM 1145 C C . ASP A 1 153 ? -6.977 -2.061 -5.469 1 90.88 153 ASP A C 1
ATOM 1147 O O . ASP A 1 153 ? -7.82 -1.317 -4.969 1 90.88 153 ASP A O 1
ATOM 1151 N N . LEU A 1 154 ? -5.945 -2.432 -4.832 1 88.5 154 LEU A N 1
ATOM 1152 C CA . LEU A 1 154 ? -5.746 -2.051 -3.438 1 88.5 154 LEU A CA 1
ATOM 1153 C C . LEU A 1 154 ? -5.727 -0.534 -3.285 1 88.5 154 LEU A C 1
ATOM 1155 O O . LEU A 1 154 ? -6.16 -0.003 -2.26 1 88.5 154 LEU A O 1
ATOM 1159 N N . VAL A 1 155 ? -5.25 0.155 -4.293 1 79.81 155 VAL A N 1
ATOM 1160 C CA . VAL A 1 155 ? -5.117 1.605 -4.195 1 79.81 155 VAL A CA 1
ATOM 1161 C C . VAL A 1 155 ? -6.5 2.252 -4.188 1 79.81 155 VAL A C 1
ATOM 1163 O O . VAL A 1 155 ? -6.645 3.422 -3.826 1 79.81 155 VAL A O 1
ATOM 1166 N N . LYS A 1 156 ? -7.52 1.416 -4.555 1 74.69 156 LYS A N 1
ATOM 1167 C CA . LYS A 1 156 ? -8.859 1.966 -4.746 1 74.69 156 LYS A CA 1
ATOM 1168 C C . LYS A 1 156 ? -9.797 1.521 -3.629 1 74.69 156 LYS A C 1
ATOM 1170 O O . LYS A 1 156 ? -10.906 2.043 -3.5 1 74.69 156 LYS A O 1
ATOM 1175 N N . PHE A 1 157 ? -9.453 0.529 -2.939 1 68.81 157 PHE A N 1
ATOM 1176 C CA . PHE A 1 157 ? -10.359 0.018 -1.92 1 68.81 157 PHE A CA 1
ATOM 1177 C C . PHE A 1 157 ? -10.477 1.001 -0.761 1 68.81 157 PHE A C 1
ATOM 1179 O O . PHE A 1 157 ? -9.516 1.685 -0.417 1 68.81 157 PHE A O 1
ATOM 1186 N N . MET B 1 1 ? 30.156 16.984 13.617 1 30.11 1 MET B N 1
ATOM 1187 C CA . MET B 1 1 ? 30.016 16.312 12.328 1 30.11 1 MET B CA 1
ATOM 1188 C C . MET B 1 1 ? 28.594 16.438 11.797 1 30.11 1 MET B C 1
ATOM 1190 O O . MET B 1 1 ? 27.625 16.391 12.57 1 30.11 1 MET B O 1
ATOM 1194 N N . PRO B 1 2 ? 28.219 17.031 10.641 1 41.06 2 PRO B N 1
ATOM 1195 C CA . PRO B 1 2 ? 26.828 17.25 10.242 1 41.06 2 PRO B CA 1
ATOM 1196 C C . PRO B 1 2 ? 25.938 16.047 10.492 1 41.06 2 PRO B C 1
ATOM 1198 O O . PRO B 1 2 ? 26.422 14.906 10.484 1 41.06 2 PRO B O 1
ATOM 1201 N N . ALA B 1 3 ? 25.031 16 11.352 1 46.88 3 ALA B N 1
ATOM 1202 C CA . ALA B 1 3 ? 24.234 14.844 11.742 1 46.88 3 ALA B CA 1
ATOM 1203 C C . ALA B 1 3 ? 24.047 13.891 10.562 1 46.88 3 ALA B C 1
ATOM 1205 O O . ALA B 1 3 ? 23.656 14.312 9.469 1 46.88 3 ALA B O 1
ATOM 1206 N N . SER B 1 4 ? 24.828 12.922 10.305 1 55.84 4 SER B N 1
ATOM 1207 C CA . SER B 1 4 ? 24.953 11.953 9.219 1 55.84 4 SER B CA 1
ATOM 1208 C C . SER B 1 4 ? 23.578 11.453 8.773 1 55.84 4 SER B C 1
ATOM 1210 O O . SER B 1 4 ? 22.766 11.016 9.602 1 55.84 4 SER B O 1
ATOM 1212 N N . ASN B 1 5 ? 23.062 12.031 7.688 1 66.88 5 ASN B N 1
ATOM 1213 C CA . ASN B 1 5 ? 21.781 11.641 7.086 1 66.88 5 ASN B CA 1
ATOM 1214 C C . ASN B 1 5 ? 21.656 10.125 6.988 1 66.88 5 ASN B C 1
ATOM 1216 O O . ASN B 1 5 ? 22.609 9.438 6.629 1 66.88 5 ASN B O 1
ATOM 1220 N N . PRO B 1 6 ? 20.641 9.617 7.766 1 74.06 6 PRO B N 1
ATOM 1221 C CA . PRO B 1 6 ? 20.438 8.172 7.652 1 74.06 6 PRO B CA 1
ATOM 1222 C C . PRO B 1 6 ? 20.562 7.664 6.219 1 74.06 6 PRO B C 1
ATOM 1224 O O . PRO B 1 6 ? 20.016 8.273 5.297 1 74.06 6 PRO B O 1
ATOM 1227 N N . PRO B 1 7 ? 21.453 6.73 6.117 1 78.12 7 PRO B N 1
ATOM 1228 C CA . PRO B 1 7 ? 21.609 6.203 4.758 1 78.12 7 PRO B CA 1
ATOM 1229 C C . PRO B 1 7 ? 20.281 5.797 4.117 1 78.12 7 PRO B C 1
ATOM 1231 O O . PRO B 1 7 ? 19.438 5.207 4.781 1 78.12 7 PRO B O 1
ATOM 1234 N N . GLY B 1 8 ? 20.062 6.215 2.965 1 87.75 8 GLY B N 1
ATOM 1235 C CA . GLY B 1 8 ? 18.859 5.852 2.223 1 87.75 8 GLY B CA 1
ATOM 1236 C C . GLY B 1 8 ? 17.828 6.961 2.189 1 87.75 8 GLY B C 1
ATOM 1237 O O . GLY B 1 8 ? 17 7.02 1.273 1 87.75 8 GLY B O 1
ATOM 1238 N N . LEU B 1 9 ? 17.891 7.758 3.25 1 92 9 LEU B N 1
ATOM 1239 C CA . LEU B 1 9 ? 16.938 8.852 3.283 1 92 9 LEU B CA 1
ATOM 1240 C C . LEU B 1 9 ? 17.172 9.82 2.131 1 92 9 LEU B C 1
ATOM 1242 O O . LEU B 1 9 ? 16.219 10.383 1.579 1 92 9 LEU B O 1
ATOM 1246 N N . ASP B 1 10 ? 18.391 9.953 1.744 1 91 10 ASP B N 1
ATOM 1247 C CA . ASP B 1 10 ? 18.75 10.844 0.641 1 91 10 ASP B CA 1
ATOM 1248 C C . ASP B 1 10 ? 18.125 10.367 -0.67 1 91 10 ASP B C 1
ATOM 1250 O O . ASP B 1 10 ? 17.75 11.18 -1.52 1 91 10 ASP B O 1
ATOM 1254 N N . ILE B 1 11 ? 18.016 9.141 -0.775 1 90.75 11 ILE B N 1
ATOM 1255 C CA . ILE B 1 11 ? 17.422 8.578 -1.984 1 90.75 11 ILE B CA 1
ATOM 1256 C C . ILE B 1 11 ? 15.93 8.883 -2.021 1 90.75 11 ILE B C 1
ATOM 1258 O O . ILE B 1 11 ? 15.406 9.328 -3.047 1 90.75 11 ILE B O 1
ATOM 1262 N N . ILE B 1 12 ? 15.297 8.672 -0.917 1 92.44 12 ILE B N 1
ATOM 1263 C CA . ILE B 1 12 ? 13.859 8.922 -0.833 1 92.44 12 ILE B CA 1
ATOM 1264 C C . ILE B 1 12 ? 13.586 10.414 -1.023 1 92.44 12 ILE B C 1
ATOM 1266 O O . ILE B 1 12 ? 12.734 10.797 -1.834 1 92.44 12 ILE B O 1
ATOM 1270 N N . CYS B 1 13 ? 14.328 11.172 -0.341 1 94.62 13 CYS B N 1
ATOM 1271 C CA . CYS B 1 13 ? 14.133 12.617 -0.411 1 94.62 13 CYS B CA 1
ATOM 1272 C C . CYS B 1 13 ? 14.555 13.156 -1.771 1 94.62 13 CYS B C 1
ATOM 1274 O O . CYS B 1 13 ? 13.969 14.117 -2.273 1 94.62 13 CYS B O 1
ATOM 1276 N N . GLY B 1 14 ? 15.539 12.578 -2.377 1 92.5 14 GLY B N 1
ATOM 1277 C CA . GLY B 1 14 ? 16.016 13 -3.684 1 92.5 14 GLY B CA 1
ATOM 1278 C C . GLY B 1 14 ? 15.031 12.703 -4.801 1 92.5 14 GLY B C 1
ATOM 1279 O O . GLY B 1 14 ? 15.141 13.266 -5.895 1 92.5 14 GLY B O 1
ATOM 1280 N N . ALA B 1 15 ? 14.07 11.914 -4.496 1 90.25 15 ALA B N 1
ATOM 1281 C CA . ALA B 1 15 ? 13.125 11.477 -5.516 1 90.25 15 ALA B CA 1
ATOM 1282 C C . ALA B 1 15 ? 11.883 12.367 -5.527 1 90.25 15 ALA B C 1
ATOM 1284 O O . ALA B 1 15 ? 10.961 12.156 -6.32 1 90.25 15 ALA B O 1
ATOM 1285 N N . ILE B 1 16 ? 11.812 13.312 -4.648 1 90.44 16 ILE B N 1
ATOM 1286 C CA . ILE B 1 16 ? 10.625 14.156 -4.598 1 90.44 16 ILE B CA 1
ATOM 1287 C C . ILE B 1 16 ? 11.016 15.617 -4.82 1 90.44 16 ILE B C 1
ATOM 1289 O O . ILE B 1 16 ? 12.203 15.945 -4.891 1 90.44 16 ILE B O 1
ATOM 1293 N N . LYS B 1 17 ? 10.094 16.516 -4.992 1 88.69 17 LYS B N 1
ATOM 1294 C CA . LYS B 1 17 ? 10.305 17.891 -5.453 1 88.69 17 LYS B CA 1
ATOM 1295 C C . LYS B 1 17 ? 10.93 18.75 -4.355 1 88.69 17 LYS B C 1
ATOM 1297 O O . LYS B 1 17 ? 11.531 19.781 -4.637 1 88.69 17 LYS B O 1
ATOM 1302 N N . LEU B 1 18 ? 10.93 18.375 -3.094 1 94.06 18 LEU B N 1
ATOM 1303 C CA . LEU B 1 18 ? 11.422 19.188 -1.979 1 94.06 18 LEU B CA 1
ATOM 1304 C C . LEU B 1 18 ? 12.492 18.438 -1.196 1 94.06 18 LEU B C 1
ATOM 1306 O O . LEU B 1 18 ? 12.352 18.219 0.01 1 94.06 18 LEU B O 1
ATOM 1310 N N . PRO B 1 19 ? 13.648 18.141 -1.88 1 93.5 19 PRO B N 1
ATOM 1311 C CA . PRO B 1 19 ? 14.633 17.25 -1.24 1 93.5 19 PRO B CA 1
ATOM 1312 C C . PRO B 1 19 ? 15.297 17.891 -0.025 1 93.5 19 PRO B C 1
ATOM 1314 O O . PRO B 1 19 ? 15.547 17.219 0.976 1 93.5 19 PRO B O 1
ATOM 1317 N N . VAL B 1 20 ? 15.586 19.203 -0.057 1 93.94 20 VAL B N 1
ATOM 1318 C CA . VAL B 1 20 ? 16.266 19.891 1.042 1 93.94 20 VAL B CA 1
ATOM 1319 C C . VAL B 1 20 ? 15.336 19.953 2.252 1 93.94 20 VAL B C 1
ATOM 1321 O O . VAL B 1 20 ? 15.742 19.641 3.373 1 93.94 20 VAL B O 1
ATOM 1324 N N . ASP B 1 21 ? 14.078 20.328 2 1 96.38 21 ASP B N 1
ATOM 1325 C CA . ASP B 1 21 ? 13.094 20.391 3.078 1 96.38 21 ASP B CA 1
ATOM 1326 C C . ASP B 1 21 ? 12.828 19 3.652 1 96.38 21 ASP B C 1
ATOM 1328 O O . ASP B 1 21 ? 12.672 18.844 4.867 1 96.38 21 ASP B O 1
ATOM 1332 N N . CYS B 1 22 ? 12.805 18.125 2.793 1 96.88 22 CYS B N 1
ATOM 1333 C CA . CYS B 1 22 ? 12.609 16.75 3.211 1 96.88 22 CYS B CA 1
ATOM 1334 C C . CYS B 1 22 ? 13.688 16.312 4.199 1 96.88 22 CYS B C 1
ATOM 1336 O O . CYS B 1 22 ? 13.375 15.82 5.281 1 96.88 22 CYS B O 1
ATOM 1338 N N . MET B 1 23 ? 14.922 16.5 3.871 1 95 23 MET B N 1
ATOM 1339 C CA . MET B 1 23 ? 16.031 16.109 4.746 1 95 23 MET B CA 1
ATOM 1340 C C . MET B 1 23 ? 15.961 16.875 6.066 1 95 23 MET B C 1
ATOM 1342 O O . MET B 1 23 ? 16.109 16.281 7.137 1 95 23 MET B O 1
ATOM 1346 N N . LYS B 1 24 ? 15.664 18.047 5.992 1 94.69 24 LYS B N 1
ATOM 1347 C CA . LYS B 1 24 ? 15.641 18.922 7.168 1 94.69 24 LYS B CA 1
ATOM 1348 C C . LYS B 1 24 ? 14.523 18.516 8.125 1 94.69 24 LYS B C 1
ATOM 1350 O O . LYS B 1 24 ? 14.727 18.484 9.344 1 94.69 24 LYS B O 1
ATOM 1355 N N . LEU B 1 25 ? 13.359 18.172 7.617 1 96 25 LEU B N 1
ATOM 1356 C CA . LEU B 1 25 ? 12.164 18.031 8.445 1 96 25 LEU B CA 1
ATOM 1357 C C . LEU B 1 25 ? 12 16.594 8.906 1 96 25 LEU B C 1
ATOM 1359 O O . LEU B 1 25 ? 11.344 16.328 9.914 1 96 25 LEU B O 1
ATOM 1363 N N . ILE B 1 26 ? 12.633 15.688 8.219 1 96 26 ILE B N 1
ATOM 1364 C CA . ILE B 1 26 ? 12.383 14.281 8.516 1 96 26 ILE B CA 1
ATOM 1365 C C . ILE B 1 26 ? 13.602 13.688 9.227 1 96 26 ILE B C 1
ATOM 1367 O O . ILE B 1 26 ? 13.453 12.867 10.141 1 96 26 ILE B O 1
ATOM 1371 N N . SER B 1 27 ? 14.82 14.07 8.922 1 94 27 SER B N 1
ATOM 1372 C CA . SER B 1 27 ? 16.062 13.438 9.359 1 94 27 SER B CA 1
ATOM 1373 C C . SER B 1 27 ? 16.156 13.391 10.883 1 94 27 SER B C 1
ATOM 1375 O O . SER B 1 27 ? 16.594 12.391 11.453 1 94 27 SER B O 1
ATOM 1377 N N . PRO B 1 28 ? 15.672 14.391 11.562 1 93.94 28 PRO B N 1
ATOM 1378 C CA . PRO B 1 28 ? 15.805 14.359 13.016 1 93.94 28 PRO B CA 1
ATOM 1379 C C . PRO B 1 28 ? 14.953 13.266 13.656 1 93.94 28 PRO B C 1
ATOM 1381 O O . PRO B 1 28 ? 15.164 12.906 14.82 1 93.94 28 PRO B O 1
ATOM 1384 N N . PHE B 1 29 ? 14.078 12.766 12.914 1 94 29 PHE B N 1
ATOM 1385 C CA . PHE B 1 29 ? 13.117 11.852 13.516 1 94 29 PHE B CA 1
ATOM 1386 C C . PHE B 1 29 ? 13.352 10.422 13.031 1 94 29 PHE B C 1
ATOM 1388 O O . PHE B 1 29 ? 12.578 9.516 13.344 1 94 29 PHE B O 1
ATOM 1395 N N . VAL B 1 30 ? 14.32 10.344 12.211 1 91 30 VAL B N 1
ATOM 1396 C CA . VAL B 1 30 ? 14.695 9.016 11.727 1 91 30 VAL B CA 1
ATOM 1397 C C . VAL B 1 30 ? 15.844 8.469 12.57 1 91 30 VAL B C 1
ATOM 1399 O O . VAL B 1 30 ? 16.891 9.102 12.68 1 91 30 VAL B O 1
ATOM 1402 N N . ASN B 1 31 ? 15.539 7.422 13.266 1 84 31 ASN B N 1
ATOM 1403 C CA . ASN B 1 31 ? 16.578 6.785 14.062 1 84 31 ASN B CA 1
ATOM 1404 C C . ASN B 1 31 ? 16.875 5.367 13.578 1 84 31 ASN B C 1
ATOM 1406 O O . ASN B 1 31 ? 16.344 4.941 12.547 1 84 31 ASN B O 1
ATOM 1410 N N . ARG B 1 32 ? 17.609 4.641 14.312 1 78.12 32 ARG B N 1
ATOM 1411 C CA . ARG B 1 32 ? 18.109 3.34 13.891 1 78.12 32 ARG B CA 1
ATOM 1412 C C . ARG B 1 32 ? 16.984 2.303 13.859 1 78.12 32 ARG B C 1
ATOM 1414 O O . ARG B 1 32 ? 17.125 1.258 13.219 1 78.12 32 ARG B O 1
ATOM 1421 N N . SER B 1 33 ? 15.961 2.609 14.586 1 84.62 33 SER B N 1
ATOM 1422 C CA . SER B 1 33 ? 14.883 1.627 14.672 1 84.62 33 SER B CA 1
ATOM 1423 C C . SER B 1 33 ? 13.938 1.745 13.484 1 84.62 33 SER B C 1
ATOM 1425 O O . SER B 1 33 ? 13.086 0.877 13.273 1 84.62 33 SER B O 1
ATOM 1427 N N . ILE B 1 34 ? 14.086 2.768 12.719 1 86.56 34 ILE B N 1
ATOM 1428 C CA . ILE B 1 34 ? 13.195 3.01 11.594 1 86.56 34 ILE B CA 1
ATOM 1429 C C . ILE B 1 34 ? 13.836 2.498 10.305 1 86.56 34 ILE B C 1
ATOM 1431 O O . ILE B 1 34 ? 14.984 2.826 10.008 1 86.56 34 ILE B O 1
ATOM 1435 N N . THR B 1 35 ? 13.133 1.578 9.727 1 86.12 35 THR B N 1
ATOM 1436 C CA . THR B 1 35 ? 13.57 1.15 8.398 1 86.12 35 THR B CA 1
ATOM 1437 C C . THR B 1 35 ? 13.398 2.279 7.387 1 86.12 35 THR B C 1
ATOM 1439 O O . THR B 1 35 ? 12.32 2.857 7.27 1 86.12 35 THR B O 1
ATOM 1442 N N . ILE B 1 36 ? 14.453 2.51 6.68 1 90.31 36 ILE B N 1
ATOM 1443 C CA . ILE B 1 36 ? 14.406 3.615 5.727 1 90.31 36 ILE B CA 1
ATOM 1444 C C . ILE B 1 36 ? 13.836 3.129 4.398 1 90.31 36 ILE B C 1
ATOM 1446 O O . ILE B 1 36 ? 14.578 2.729 3.502 1 90.31 36 ILE B O 1
ATOM 1450 N N . GLU B 1 37 ? 12.539 3.223 4.352 1 92 37 GLU B N 1
ATOM 1451 C CA . GLU B 1 37 ? 11.75 2.959 3.15 1 92 37 GLU B CA 1
ATOM 1452 C C . GLU B 1 37 ? 10.609 3.961 3.008 1 92 37 GLU B C 1
ATOM 1454 O O . GLU B 1 37 ? 10.188 4.566 3.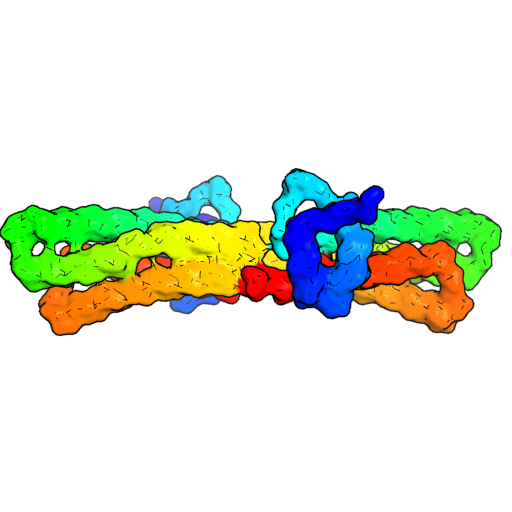992 1 92 37 GLU B O 1
ATOM 1459 N N . PRO B 1 38 ? 10.156 4.094 1.792 1 93.69 38 PRO B N 1
ATOM 1460 C CA . PRO B 1 38 ? 9.188 5.156 1.529 1 93.69 38 PRO B CA 1
ATOM 1461 C C . PRO B 1 38 ? 7.984 5.098 2.469 1 93.69 38 PRO B C 1
ATOM 1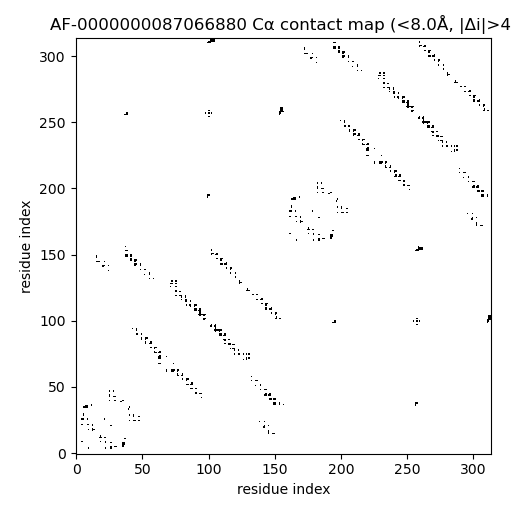463 O O . PRO B 1 38 ? 7.566 6.129 3.008 1 93.69 38 PRO B O 1
ATOM 1466 N N . LEU B 1 39 ? 7.488 3.934 2.752 1 95.88 39 LEU B N 1
ATOM 1467 C CA . LEU B 1 39 ? 6.312 3.818 3.607 1 95.88 39 LEU B CA 1
ATOM 1468 C C . LEU B 1 39 ? 6.633 4.254 5.031 1 95.88 39 LEU B C 1
ATOM 1470 O O . LEU B 1 39 ? 5.871 5.008 5.641 1 95.88 39 LEU B O 1
ATOM 1474 N N . SER B 1 40 ? 7.715 3.775 5.504 1 95.69 40 SER B N 1
ATOM 1475 C CA . SER B 1 40 ? 8.125 4.129 6.855 1 95.69 40 SER B CA 1
ATOM 1476 C C . SER B 1 40 ? 8.367 5.633 6.988 1 95.69 40 SER B C 1
ATOM 1478 O O . SER B 1 40 ? 7.973 6.242 7.98 1 95.69 40 SER B O 1
ATOM 1480 N N . ILE B 1 41 ? 8.961 6.184 6 1 95.94 41 ILE B N 1
ATOM 1481 C CA . ILE B 1 41 ? 9.281 7.605 6.023 1 95.94 41 ILE B CA 1
ATOM 1482 C C . ILE B 1 41 ? 8 8.43 5.93 1 95.94 41 ILE B C 1
ATOM 1484 O O . ILE B 1 41 ? 7.871 9.461 6.59 1 95.94 41 ILE B O 1
ATOM 1488 N N . ALA B 1 42 ? 7.074 7.996 5.098 1 97.31 42 ALA B N 1
ATOM 1489 C CA . ALA B 1 42 ? 5.773 8.656 5.027 1 97.31 42 ALA B CA 1
ATOM 1490 C C . ALA B 1 42 ? 5.09 8.664 6.391 1 97.31 42 ALA B C 1
ATOM 1492 O O . ALA B 1 42 ? 4.551 9.695 6.812 1 97.31 42 ALA B O 1
ATOM 1493 N N . LYS B 1 43 ? 5.176 7.492 7.09 1 97.75 43 LYS B N 1
ATOM 1494 C CA . LYS B 1 43 ? 4.547 7.387 8.398 1 97.75 43 LYS B CA 1
ATOM 1495 C C . LYS B 1 43 ? 5.215 8.32 9.406 1 97.75 43 LYS B C 1
ATOM 1497 O O . LYS B 1 43 ? 4.539 8.938 10.234 1 97.75 43 LYS B O 1
ATOM 1502 N N . VAL B 1 44 ? 6.465 8.414 9.305 1 97.19 44 VAL B N 1
ATOM 1503 C CA . VAL B 1 44 ? 7.191 9.352 10.156 1 97.19 44 VAL B CA 1
ATOM 1504 C C . VAL B 1 44 ? 6.727 10.781 9.867 1 97.19 44 VAL B C 1
ATOM 1506 O O . VAL B 1 44 ? 6.445 11.547 10.789 1 97.19 44 VAL B O 1
ATOM 1509 N N . GLY B 1 45 ? 6.652 11.117 8.562 1 98.12 45 GLY B N 1
ATOM 1510 C CA . GLY B 1 45 ? 6.188 12.438 8.188 1 98.12 45 GLY B CA 1
ATOM 1511 C C . GLY B 1 45 ? 4.805 12.758 8.727 1 98.12 45 GLY B C 1
ATOM 1512 O O . GLY B 1 45 ? 4.559 13.867 9.203 1 98.12 45 GLY B O 1
ATOM 1513 N N . ILE B 1 46 ? 3.939 11.789 8.711 1 98.75 46 ILE B N 1
ATOM 1514 C CA . ILE B 1 46 ? 2.578 11.969 9.203 1 98.75 46 ILE B CA 1
ATOM 1515 C C . ILE B 1 46 ? 2.604 12.211 10.711 1 98.75 46 ILE B C 1
ATOM 1517 O O . ILE B 1 46 ? 1.942 13.125 11.211 1 98.75 46 ILE B O 1
ATOM 1521 N N . GLN B 1 47 ? 3.391 11.477 11.391 1 98.19 47 GLN B N 1
ATOM 1522 C CA . GLN B 1 47 ? 3.473 11.602 12.844 1 98.19 47 GLN B CA 1
ATOM 1523 C C . GLN B 1 47 ? 4.059 12.953 13.242 1 98.19 47 GLN B C 1
ATOM 1525 O O . GLN B 1 47 ? 3.551 13.617 14.148 1 98.19 47 GLN B O 1
ATOM 1530 N N . VAL B 1 48 ? 5.07 13.344 12.562 1 98.12 48 VAL B N 1
ATOM 1531 C CA . VAL B 1 48 ? 5.695 14.625 12.859 1 98.12 48 VAL B CA 1
ATOM 1532 C C . VAL B 1 48 ? 4.711 15.758 12.586 1 98.12 48 VAL B C 1
ATOM 1534 O O . VAL B 1 48 ? 4.617 16.719 13.359 1 98.12 48 VAL B O 1
ATOM 1537 N N . SER B 1 49 ? 3.98 15.648 11.477 1 98.69 49 SER B N 1
ATOM 1538 C CA . SER B 1 49 ? 3.002 16.688 11.156 1 98.69 49 SER B CA 1
ATOM 1539 C C . SER B 1 49 ? 1.889 16.734 12.195 1 98.69 49 SER B C 1
ATOM 1541 O O . SER B 1 49 ? 1.355 17.812 12.484 1 98.69 49 SER B O 1
ATOM 1543 N N . THR B 1 50 ? 1.548 15.602 12.781 1 98.75 50 THR B N 1
ATOM 1544 C CA . THR B 1 50 ? 0.579 15.562 13.875 1 98.75 50 THR B CA 1
ATOM 1545 C C . THR B 1 50 ? 1.094 16.328 15.086 1 98.75 50 THR B C 1
ATOM 1547 O O . THR B 1 50 ? 0.39 17.188 15.625 1 98.75 50 THR B O 1
ATOM 1550 N N . ASP B 1 51 ? 2.312 16.047 15.406 1 97.81 51 ASP B N 1
ATOM 1551 C CA . ASP B 1 51 ? 2.906 16.703 16.562 1 97.81 51 ASP B CA 1
ATOM 1552 C C . ASP B 1 51 ? 3.025 18.219 16.344 1 97.81 51 ASP B C 1
ATOM 1554 O O . ASP B 1 51 ? 2.727 19 17.25 1 97.81 51 ASP B O 1
ATOM 1558 N N . MET B 1 52 ? 3.408 18.625 15.164 1 97.25 52 MET B N 1
ATOM 1559 C CA . MET B 1 52 ? 3.514 20.031 14.836 1 97.25 52 MET B CA 1
ATOM 1560 C C . MET B 1 52 ? 2.146 20.703 14.883 1 97.25 52 MET B C 1
ATOM 1562 O O . MET B 1 52 ? 2.027 21.859 15.328 1 97.25 52 MET B O 1
ATOM 1566 N N . SER B 1 53 ? 1.18 20.016 14.43 1 97.88 53 SER B N 1
ATOM 1567 C CA . SER B 1 53 ? -0.167 20.578 14.445 1 97.88 53 SER B CA 1
ATOM 1568 C C . SER B 1 53 ? -0.682 20.766 15.867 1 97.88 53 SER B C 1
ATOM 1570 O O . SER B 1 53 ? -1.339 21.766 16.172 1 97.88 53 SER B O 1
ATOM 1572 N N . LYS B 1 54 ? -0.377 19.812 16.734 1 97.88 54 LYS B N 1
ATOM 1573 C CA . LYS B 1 54 ? -0.774 19.938 18.125 1 97.88 54 LYS B CA 1
ATOM 1574 C C . LYS B 1 54 ? -0.097 21.125 18.797 1 97.88 54 LYS B C 1
ATOM 1576 O O . LYS B 1 54 ? -0.723 21.844 19.562 1 97.88 54 LYS B O 1
ATOM 1581 N N . GLN B 1 55 ? 1.113 21.328 18.438 1 96.62 55 GLN B N 1
ATOM 1582 C CA . GLN B 1 55 ? 1.83 22.5 18.938 1 96.62 55 GLN B CA 1
ATOM 1583 C C . GLN B 1 55 ? 1.213 23.797 18.422 1 96.62 55 GLN B C 1
ATOM 1585 O O . GLN B 1 55 ? 1.093 24.766 19.172 1 96.62 55 GLN B O 1
ATOM 1590 N N . ALA B 1 56 ? 0.878 23.781 17.141 1 96 56 ALA B N 1
ATOM 1591 C CA . ALA B 1 56 ? 0.243 24.953 16.562 1 96 56 ALA B CA 1
ATOM 1592 C C . ALA B 1 56 ? -1.095 25.25 17.234 1 96 56 ALA B C 1
ATOM 1594 O O . ALA B 1 56 ? -1.415 26.406 17.5 1 96 56 ALA B O 1
ATOM 1595 N N . ILE B 1 57 ? -1.813 24.219 17.531 1 96.75 57 ILE B N 1
ATOM 1596 C CA . ILE B 1 57 ? -3.104 24.344 18.203 1 96.75 57 ILE B CA 1
ATOM 1597 C C . ILE B 1 57 ? -2.906 24.953 19.594 1 96.75 57 ILE B C 1
ATOM 1599 O O . ILE B 1 57 ? -3.605 25.891 19.969 1 96.75 57 ILE B O 1
ATOM 1603 N N . ASP B 1 58 ? -1.912 24.469 20.312 1 96.12 58 ASP B N 1
ATOM 1604 C CA . ASP B 1 58 ? -1.607 24.984 21.656 1 96.12 58 ASP B CA 1
ATOM 1605 C C . ASP B 1 58 ? -1.218 26.469 21.594 1 96.12 58 ASP B C 1
ATOM 1607 O O . ASP B 1 58 ? -1.686 27.266 22.406 1 96.12 58 ASP B O 1
ATOM 1611 N N . THR B 1 59 ? -0.388 26.766 20.625 1 95 59 THR B N 1
ATOM 1612 C CA . THR B 1 59 ? 0.089 28.141 20.5 1 95 59 THR B CA 1
ATOM 1613 C C . THR B 1 59 ? -1.056 29.078 20.109 1 95 59 THR B C 1
ATOM 1615 O O . THR B 1 59 ? -1.202 30.141 20.688 1 95 59 THR B O 1
ATOM 1618 N N . ALA B 1 60 ? -1.852 28.656 19.094 1 94.88 60 ALA B N 1
ATOM 1619 C CA . ALA B 1 60 ? -2.998 29.453 18.688 1 94.88 60 ALA B CA 1
ATOM 1620 C C . ALA B 1 60 ? -3.949 29.688 19.859 1 94.88 60 ALA B C 1
ATOM 1622 O O . ALA B 1 60 ? -4.449 30.797 20.047 1 94.88 60 ALA B O 1
ATOM 1623 N N . THR B 1 61 ? -4.164 28.656 20.656 1 96.31 61 THR B N 1
ATOM 1624 C CA . THR B 1 61 ? -5.047 28.734 21.812 1 96.31 61 THR B CA 1
ATOM 1625 C C . THR B 1 61 ? -4.512 29.734 22.844 1 96.31 61 THR B C 1
ATOM 1627 O O . THR B 1 61 ? -5.273 30.531 23.391 1 96.31 61 THR B O 1
ATOM 1630 N N . ARG B 1 62 ? -3.238 29.766 23.047 1 95.94 62 ARG B N 1
ATOM 1631 C CA . ARG B 1 62 ? -2.607 30.688 24 1 95.94 62 ARG B CA 1
ATOM 1632 C C . ARG B 1 62 ? -2.814 32.125 23.562 1 95.94 62 ARG B C 1
ATOM 1634 O O . ARG B 1 62 ? -3.127 33 24.391 1 95.94 62 ARG B O 1
ATOM 1641 N N . PHE B 1 63 ? -2.695 32.375 22.266 1 94.94 63 PHE B N 1
ATOM 1642 C CA . PHE B 1 63 ? -2.848 33.75 21.781 1 94.94 63 PHE B CA 1
ATOM 1643 C C . PHE B 1 63 ? -4.312 34.156 21.797 1 94.94 63 PHE B C 1
ATOM 1645 O O . PHE B 1 63 ? -4.621 35.344 22.031 1 94.94 63 PHE B O 1
ATOM 1652 N N . MET B 1 64 ? -5.176 33.219 21.562 1 93.75 64 MET B N 1
ATOM 1653 C CA . MET B 1 64 ? -6.605 33.5 21.625 1 93.75 64 MET B CA 1
ATOM 1654 C C . MET B 1 64 ? -7.016 33.906 23.047 1 93.75 64 MET B C 1
ATOM 1656 O O . MET B 1 64 ? -7.887 34.75 23.234 1 93.75 64 MET B O 1
ATOM 1660 N N . ASP B 1 65 ? -6.324 33.375 24.047 1 94.62 65 ASP B N 1
ATOM 1661 C CA . ASP B 1 65 ? -6.691 33.562 25.438 1 94.62 65 ASP B CA 1
ATOM 1662 C C . ASP B 1 65 ? -5.898 34.719 26.062 1 94.62 65 ASP B C 1
ATOM 1664 O O . ASP B 1 65 ? -6.191 35.156 27.172 1 94.62 65 ASP B O 1
ATOM 1668 N N . ASP B 1 66 ? -4.867 35.156 25.344 1 94.94 66 ASP B N 1
ATOM 1669 C CA . ASP B 1 66 ? -4.035 36.25 25.859 1 94.94 66 ASP B CA 1
ATOM 1670 C C . ASP B 1 66 ? -4.75 37.594 25.75 1 94.94 66 ASP B C 1
ATOM 1672 O O . ASP B 1 66 ? -5.047 38.062 24.641 1 94.94 66 ASP B O 1
ATOM 1676 N N . PRO B 1 67 ? -4.961 38.219 26.859 1 95.06 67 PRO B N 1
ATOM 1677 C CA . PRO B 1 67 ? -5.645 39.5 26.812 1 95.06 67 PRO B CA 1
ATOM 1678 C C . PRO B 1 67 ? -4.832 40.594 26.094 1 95.06 67 PRO B C 1
ATOM 1680 O O . PRO B 1 67 ? -5.395 41.594 25.656 1 95.06 67 PRO B O 1
ATOM 1683 N N . LYS B 1 68 ? -3.58 40.406 25.922 1 95.81 68 LYS B N 1
ATOM 1684 C CA . LYS B 1 68 ? -2.719 41.406 25.281 1 95.81 68 LYS B CA 1
ATOM 1685 C C . LYS B 1 68 ? -2.76 41.25 23.75 1 95.81 68 LYS B C 1
ATOM 1687 O O . LYS B 1 68 ? -2.32 42.125 23.031 1 95.81 68 LYS B O 1
ATOM 1692 N N . SER B 1 69 ? -3.373 40.125 23.234 1 94.44 69 SER B N 1
ATOM 1693 C CA . SER B 1 69 ? -3.469 39.906 21.797 1 94.44 69 SER B CA 1
ATOM 1694 C C . SER B 1 69 ? -4.48 40.844 21.172 1 94.44 69 SER B C 1
ATOM 1696 O O . SER B 1 69 ? -5.535 41.125 21.75 1 94.44 69 SER B O 1
ATOM 1698 N N . SER B 1 70 ? -4.152 41.375 20 1 93.94 70 SER B N 1
ATOM 1699 C CA . SER B 1 70 ? -5.082 42.25 19.266 1 93.94 70 SER B CA 1
ATOM 1700 C C . SER B 1 70 ? -6.301 41.469 18.797 1 93.94 70 SER B C 1
ATOM 1702 O O . SER B 1 70 ? -6.254 40.25 18.672 1 93.94 70 SER B O 1
ATOM 1704 N N . ALA B 1 71 ? -7.355 42.188 18.531 1 93.38 71 ALA B N 1
ATOM 1705 C CA . ALA B 1 71 ? -8.57 41.562 18.016 1 93.38 71 ALA B CA 1
ATOM 1706 C C . ALA B 1 71 ? -8.32 40.875 16.672 1 93.38 71 ALA B C 1
ATOM 1708 O O . ALA B 1 71 ? -8.859 39.812 16.406 1 93.38 71 ALA B O 1
ATOM 1709 N N . SER B 1 72 ? -7.484 41.5 15.898 1 93.19 72 SER B N 1
ATOM 1710 C CA . SER B 1 72 ? -7.176 40.969 14.586 1 93.19 72 SER B CA 1
ATOM 1711 C C . SER B 1 72 ? -6.383 39.656 14.711 1 93.19 72 SER B C 1
ATOM 1713 O O . SER B 1 72 ? -6.629 38.688 13.977 1 93.19 72 SER B O 1
ATOM 1715 N N . LEU B 1 73 ? -5.48 39.625 15.664 1 94.25 73 LEU B N 1
ATOM 1716 C CA . LEU B 1 73 ? -4.688 38.438 15.891 1 94.25 73 LEU B CA 1
ATOM 1717 C C . LEU B 1 73 ? -5.559 37.281 16.422 1 94.25 73 LEU B C 1
ATOM 1719 O O . LEU B 1 73 ? -5.418 36.125 15.984 1 94.25 73 LEU B O 1
ATOM 1723 N N . LYS B 1 74 ? -6.469 37.625 17.281 1 94.69 74 LYS B N 1
ATOM 1724 C CA . LYS B 1 74 ? -7.371 36.625 17.828 1 94.69 74 LYS B CA 1
ATOM 1725 C C . LYS B 1 74 ? -8.258 36.031 16.75 1 94.69 74 LYS B C 1
ATOM 1727 O O . LYS B 1 74 ? -8.531 34.812 16.734 1 94.69 74 LYS B O 1
ATOM 1732 N N . GLU B 1 75 ? -8.719 36.875 15.891 1 93 75 GLU B N 1
ATOM 1733 C CA . GLU B 1 75 ? -9.531 36.406 14.773 1 93 75 GLU B CA 1
ATOM 1734 C C . GLU B 1 75 ? -8.734 35.469 13.867 1 93 75 GLU B C 1
ATOM 1736 O O . GLU B 1 75 ? -9.242 34.438 13.445 1 93 75 GLU B O 1
ATOM 1741 N N . ALA B 1 76 ? -7.512 35.812 13.555 1 93.88 76 ALA B N 1
ATOM 1742 C CA . ALA B 1 76 ? -6.641 34.969 12.727 1 93.88 76 ALA B CA 1
ATOM 1743 C C . ALA B 1 76 ? -6.379 33.625 13.383 1 93.88 76 ALA B C 1
ATOM 1745 O O . ALA B 1 76 ? -6.449 32.594 12.727 1 93.88 76 ALA B O 1
ATOM 1746 N N . MET B 1 77 ? -6.137 33.656 14.719 1 94.69 77 MET B N 1
ATOM 1747 C CA . MET B 1 77 ? -5.855 32.438 15.453 1 94.69 77 MET B CA 1
ATOM 1748 C C . MET B 1 77 ? -7.09 31.547 15.516 1 94.69 77 MET B C 1
ATOM 1750 O O . MET B 1 77 ? -6.98 30.312 15.445 1 94.69 77 MET B O 1
ATOM 1754 N N . SER B 1 78 ? -8.227 32.219 15.656 1 94.12 78 SER B N 1
ATOM 1755 C CA . SER B 1 78 ? -9.469 31.438 15.672 1 94.12 78 SER B CA 1
ATOM 1756 C C . SER B 1 78 ? -9.672 30.672 14.367 1 94.12 78 SER B C 1
ATOM 1758 O O . SER B 1 78 ? -10.047 29.5 14.375 1 94.12 78 SER B O 1
ATOM 1760 N N . THR B 1 79 ? -9.391 31.297 13.227 1 92 79 THR B N 1
ATOM 1761 C CA . THR B 1 79 ? -9.492 30.656 11.922 1 92 79 THR B CA 1
ATOM 1762 C C . THR B 1 79 ? -8.508 29.5 11.805 1 92 79 THR B C 1
ATOM 1764 O O . THR B 1 79 ? -8.859 28.422 11.32 1 92 79 THR B O 1
ATOM 1767 N N . CYS B 1 80 ? -7.332 29.703 12.32 1 94.94 80 CYS B N 1
ATOM 1768 C CA . CYS B 1 80 ? -6.32 28.656 12.258 1 94.94 80 CYS B CA 1
ATOM 1769 C C . CYS B 1 80 ? -6.699 27.484 13.148 1 94.94 80 CYS B C 1
ATOM 1771 O O . CYS B 1 80 ? -6.551 26.328 12.742 1 94.94 80 CYS B O 1
ATOM 1773 N N . LEU B 1 81 ? -7.188 27.781 14.297 1 95.44 81 LEU B N 1
ATOM 1774 C CA . LEU B 1 81 ? -7.602 26.734 15.219 1 95.44 81 LEU B CA 1
ATOM 1775 C C . LEU B 1 81 ? -8.688 25.859 14.594 1 95.44 81 LEU B C 1
ATOM 1777 O O . LEU B 1 81 ? -8.656 24.641 14.719 1 95.44 81 LEU B O 1
ATOM 1781 N N . GLU B 1 82 ? -9.609 26.453 13.883 1 94.31 82 GLU B N 1
ATOM 1782 C CA . GLU B 1 82 ? -10.695 25.734 13.227 1 94.31 82 GLU B CA 1
ATOM 1783 C C . GLU B 1 82 ? -10.172 24.781 12.156 1 94.31 82 GLU B C 1
ATOM 1785 O O . GLU B 1 82 ? -10.734 23.703 11.938 1 94.31 82 GLU B O 1
ATOM 1790 N N . ASN B 1 83 ? -9.125 25.203 11.539 1 95.19 83 ASN B N 1
ATOM 1791 C CA . ASN B 1 83 ? -8.562 24.406 10.453 1 95.19 83 ASN B CA 1
ATOM 1792 C C . ASN B 1 83 ? -7.59 23.344 10.984 1 95.19 83 ASN B C 1
ATOM 1794 O O . ASN B 1 83 ? -7.531 22.234 10.461 1 95.19 83 ASN B O 1
ATOM 1798 N N . TYR B 1 84 ? -6.91 23.656 12.062 1 96.56 84 TYR B N 1
ATOM 1799 C CA . TYR B 1 84 ? -5.848 22.781 12.547 1 96.56 84 TYR B CA 1
ATOM 1800 C C . TYR B 1 84 ? -6.414 21.656 13.414 1 96.56 84 TYR B C 1
ATOM 1802 O O . TYR B 1 84 ? -5.832 20.578 13.508 1 96.56 84 TYR B O 1
ATOM 1810 N N . GLN B 1 85 ? -7.535 21.828 14.016 1 95 85 GLN B N 1
ATOM 1811 C CA . GLN B 1 85 ? -8.07 20.891 14.992 1 95 85 GLN B CA 1
ATOM 1812 C C . GLN B 1 85 ? -8.359 19.531 14.352 1 95 85 GLN B C 1
ATOM 1814 O O . GLN B 1 85 ? -8.359 18.516 15.039 1 95 85 GLN B O 1
ATOM 1819 N N . ASP B 1 86 ? -8.508 19.531 12.977 1 95.62 86 ASP B N 1
ATOM 1820 C CA . ASP B 1 86 ? -8.875 18.297 12.297 1 95.62 86 ASP B CA 1
ATOM 1821 C C . ASP B 1 86 ? -7.633 17.562 11.781 1 95.62 86 ASP B C 1
ATOM 1823 O O . ASP B 1 86 ? -7.707 16.391 11.391 1 95.62 86 ASP B O 1
ATOM 1827 N N . ILE B 1 87 ? -6.523 18.188 11.82 1 98.25 87 ILE B N 1
ATOM 1828 C CA . ILE B 1 87 ? -5.328 17.656 11.188 1 98.25 87 ILE B CA 1
ATOM 1829 C C . ILE B 1 87 ? -4.906 16.359 11.883 1 98.25 87 ILE B C 1
ATOM 1831 O O . ILE B 1 87 ? -4.66 15.352 11.234 1 98.25 87 ILE B O 1
ATOM 1835 N N . PRO B 1 88 ? -4.863 16.266 13.25 1 98.56 88 PRO B N 1
ATOM 1836 C CA . PRO B 1 88 ? -4.484 15 13.898 1 98.56 88 PRO B CA 1
ATOM 1837 C C . PRO B 1 88 ? -5.414 13.844 13.523 1 98.56 88 PRO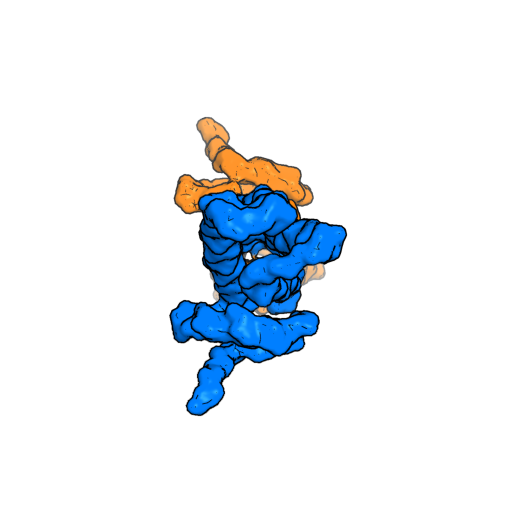 B C 1
ATOM 1839 O O . PRO B 1 88 ? -4.945 12.727 13.289 1 98.56 88 PRO B O 1
ATOM 1842 N N . ASP B 1 89 ? -6.684 14.133 13.398 1 98 89 ASP B N 1
ATOM 1843 C CA . ASP B 1 89 ? -7.637 13.094 13.023 1 98 89 ASP B CA 1
ATOM 1844 C C . ASP B 1 89 ? -7.414 12.648 11.578 1 98 89 ASP B C 1
ATOM 1846 O O . ASP B 1 89 ? -7.43 11.453 11.281 1 98 89 ASP B O 1
ATOM 1850 N N . ASP B 1 90 ? -7.277 13.609 10.664 1 98.38 90 ASP B N 1
ATOM 1851 C CA . ASP B 1 90 ? -7.012 13.289 9.266 1 98.38 90 ASP B CA 1
ATOM 1852 C C . ASP B 1 90 ? -5.723 12.484 9.117 1 98.38 90 ASP B C 1
ATOM 1854 O O . ASP B 1 90 ? -5.664 11.531 8.336 1 98.38 90 ASP B O 1
ATOM 1858 N N . ASN B 1 91 ? -4.727 12.859 9.922 1 98.75 91 ASN B N 1
ATOM 1859 C CA . ASN B 1 91 ? -3.455 12.148 9.883 1 98.75 91 ASN B CA 1
ATOM 1860 C C . ASN B 1 91 ? -3.596 10.719 10.391 1 98.75 91 ASN B C 1
ATOM 1862 O O . ASN B 1 91 ? -2.988 9.789 9.852 1 98.75 91 ASN B O 1
ATOM 1866 N N . ASP B 1 92 ? -4.406 10.531 11.414 1 98.56 92 ASP B N 1
ATOM 1867 C CA . ASP B 1 92 ? -4.656 9.188 11.93 1 98.56 92 ASP B CA 1
ATOM 1868 C C . ASP B 1 92 ? -5.348 8.32 10.883 1 98.56 92 ASP B C 1
ATOM 1870 O O . ASP B 1 92 ? -5.004 7.148 10.711 1 98.56 92 ASP B O 1
ATOM 1874 N N . LEU B 1 93 ? -6.289 8.891 10.172 1 98.38 93 LEU B N 1
ATOM 1875 C CA . LEU B 1 93 ? -6.984 8.172 9.109 1 98.38 93 LEU B CA 1
ATOM 1876 C C . LEU B 1 93 ? -6.035 7.832 7.965 1 98.38 93 LEU B C 1
ATOM 1878 O O . LEU B 1 93 ? -6.148 6.77 7.352 1 98.38 93 LEU B O 1
ATOM 1882 N N . ALA B 1 94 ? -5.121 8.75 7.656 1 98.44 94 ALA B N 1
ATOM 1883 C CA . ALA B 1 94 ? -4.113 8.477 6.637 1 98.44 94 ALA B CA 1
ATOM 1884 C C . ALA B 1 94 ? -3.256 7.27 7.031 1 98.44 94 ALA B C 1
ATOM 1886 O O . ALA B 1 94 ? -2.99 6.395 6.203 1 98.44 94 ALA B O 1
ATOM 1887 N N . LEU B 1 95 ? -2.857 7.176 8.336 1 98.38 95 LEU B N 1
ATOM 1888 C CA . LEU B 1 95 ? -2.053 6.059 8.82 1 98.38 95 LEU B CA 1
ATOM 1889 C C . LEU B 1 95 ? -2.822 4.75 8.711 1 98.38 95 LEU B C 1
ATOM 1891 O O . LEU B 1 95 ? -2.268 3.732 8.281 1 98.38 95 LEU B O 1
ATOM 1895 N N . GLN B 1 96 ? -4.094 4.809 9.039 1 96.5 96 GLN B N 1
ATOM 1896 C CA . GLN B 1 96 ? -4.934 3.619 8.945 1 96.5 96 GLN B CA 1
ATOM 1897 C C . GLN B 1 96 ? -5.066 3.152 7.496 1 96.5 96 GLN B C 1
ATOM 1899 O O . GLN B 1 96 ? -5.062 1.949 7.223 1 96.5 96 GLN B O 1
ATOM 1904 N N . ALA B 1 97 ? -5.246 4.078 6.613 1 96.12 97 ALA B N 1
ATOM 1905 C CA . ALA B 1 97 ? -5.336 3.746 5.195 1 96.12 97 ALA B CA 1
ATOM 1906 C C . ALA B 1 97 ? -4.051 3.082 4.703 1 96.12 97 ALA B C 1
ATOM 1908 O O . ALA B 1 97 ? -4.098 2.115 3.938 1 96.12 97 ALA B O 1
ATOM 1909 N N . LEU B 1 98 ? -2.883 3.566 5.141 1 96.25 98 LEU B N 1
ATOM 1910 C CA . LEU B 1 98 ? -1.601 3.006 4.73 1 96.25 98 LEU B CA 1
ATOM 1911 C C . LEU B 1 98 ? -1.432 1.587 5.262 1 96.25 98 LEU B C 1
ATOM 1913 O O . LEU B 1 98 ? -0.818 0.741 4.609 1 96.25 98 LEU B O 1
ATOM 1917 N N . ASP B 1 99 ? -2.031 1.345 6.434 1 93.88 99 ASP B N 1
ATOM 1918 C CA . ASP B 1 99 ? -1.956 0.001 7 1 93.88 99 ASP B CA 1
ATOM 1919 C C . ASP B 1 99 ? -2.656 -1.014 6.098 1 93.88 99 ASP B C 1
ATOM 1921 O O . ASP B 1 99 ? -2.377 -2.213 6.172 1 93.88 99 ASP B O 1
ATOM 1925 N N . LYS B 1 100 ? -3.523 -0.486 5.266 1 92.75 100 LYS B N 1
ATOM 1926 C CA . LYS B 1 100 ? -4.27 -1.352 4.355 1 92.75 100 LYS B CA 1
ATOM 1927 C C . LYS B 1 100 ? -3.797 -1.169 2.914 1 92.75 100 LYS B C 1
ATOM 1929 O O . LYS B 1 100 ? -4.441 -1.65 1.979 1 92.75 100 LYS B O 1
ATOM 1934 N N . CYS B 1 101 ? -2.785 -0.388 2.707 1 93.56 101 CYS B N 1
ATOM 1935 C CA . CYS B 1 101 ? -2.193 -0.08 1.41 1 93.56 101 CYS B CA 1
ATOM 1936 C C . CYS B 1 101 ? -3.178 0.677 0.527 1 93.56 101 CYS B C 1
ATOM 1938 O O . CYS B 1 101 ? -3.121 0.577 -0.7 1 93.56 101 CYS B O 1
ATOM 1940 N N . ASN B 1 102 ? -4.148 1.279 1.179 1 93.38 102 ASN B N 1
ATOM 1941 C CA . ASN B 1 102 ? -5.023 2.201 0.465 1 93.38 102 ASN B CA 1
ATOM 1942 C C . ASN B 1 102 ? -4.391 3.584 0.332 1 93.38 102 ASN B C 1
ATOM 1944 O O . ASN B 1 102 ? -4.742 4.504 1.071 1 93.38 102 ASN B O 1
ATOM 1948 N N . THR B 1 103 ? -3.451 3.746 -0.598 1 94.19 103 THR B N 1
ATOM 1949 C CA . THR B 1 103 ? -2.658 4.965 -0.724 1 94.19 103 THR B CA 1
ATOM 1950 C C . THR B 1 103 ? -3.52 6.121 -1.221 1 94.19 103 THR B C 1
ATOM 1952 O O . THR B 1 103 ? -3.252 7.281 -0.903 1 94.19 103 THR B O 1
ATOM 1955 N N . ASN B 1 104 ? -4.594 5.832 -1.929 1 94.31 104 ASN B N 1
ATOM 1956 C CA . ASN B 1 104 ? -5.496 6.879 -2.4 1 94.31 104 ASN B CA 1
ATOM 1957 C C . ASN B 1 104 ? -6.207 7.566 -1.242 1 94.31 104 ASN B C 1
ATOM 1959 O O . ASN B 1 104 ? -6.25 8.797 -1.178 1 94.31 104 ASN B O 1
ATOM 1963 N N . GLU B 1 105 ? -6.754 6.707 -0.372 1 95.5 105 GLU B N 1
ATOM 1964 C CA . GLU B 1 105 ? -7.418 7.273 0.798 1 95.5 105 GLU B CA 1
ATOM 1965 C C . GLU B 1 105 ? -6.438 8.047 1.672 1 95.5 105 GLU B C 1
ATOM 1967 O O . GLU B 1 105 ? -6.773 9.102 2.213 1 95.5 105 GLU B O 1
ATOM 1972 N N . ALA B 1 106 ? -5.23 7.52 1.821 1 97.44 106 ALA B N 1
ATOM 1973 C CA . ALA B 1 106 ? -4.207 8.227 2.586 1 97.44 106 ALA B CA 1
ATOM 1974 C C . ALA B 1 106 ? -3.904 9.586 1.97 1 97.44 106 ALA B C 1
ATOM 1976 O O . ALA B 1 106 ? -3.807 10.594 2.682 1 97.44 106 ALA B O 1
ATOM 1977 N N . ALA B 1 107 ? -3.828 9.656 0.667 1 97.06 107 ALA B N 1
ATOM 1978 C CA . ALA B 1 107 ? -3.531 10.898 -0.039 1 97.06 107 ALA B CA 1
ATOM 1979 C C . ALA B 1 107 ? -4.656 11.914 0.145 1 97.06 107 ALA B C 1
ATOM 1981 O O . ALA B 1 107 ? -4.402 13.109 0.308 1 97.06 107 ALA B O 1
ATOM 1982 N N . ILE B 1 108 ? -5.871 11.43 0.158 1 98 108 ILE B N 1
ATOM 1983 C CA . ILE B 1 108 ? -7.031 12.297 0.345 1 98 108 ILE B CA 1
ATOM 1984 C C . ILE B 1 108 ? -6.973 12.945 1.726 1 98 108 ILE B C 1
ATOM 1986 O O . ILE B 1 108 ? -7.156 14.156 1.855 1 98 108 ILE B O 1
ATOM 1990 N N . LYS B 1 109 ? -6.645 12.117 2.732 1 98.5 109 LYS B N 1
ATOM 1991 C CA . LYS B 1 109 ? -6.602 12.633 4.098 1 98.5 109 LYS B CA 1
ATOM 1992 C C . LYS B 1 109 ? -5.441 13.609 4.277 1 98.5 109 LYS B C 1
ATOM 1994 O O . LYS B 1 109 ? -5.598 14.656 4.918 1 98.5 109 LYS B O 1
ATOM 1999 N N . LEU B 1 110 ? -4.301 13.383 3.688 1 98.69 110 LEU B N 1
ATOM 2000 C CA . LEU B 1 110 ? -3.152 14.273 3.766 1 98.69 110 LEU B CA 1
ATOM 2001 C C . LEU B 1 110 ? -3.418 15.57 2.998 1 98.69 110 LEU B C 1
ATOM 2003 O O . LEU B 1 110 ? -3.016 16.641 3.438 1 98.69 110 LEU B O 1
ATOM 2007 N N . SER B 1 111 ? -4.102 15.438 1.9 1 98.38 111 SER B N 1
ATOM 2008 C CA . SER B 1 111 ? -4.484 16.609 1.124 1 98.38 111 SER B CA 1
ATOM 2009 C C . SER B 1 111 ? -5.418 17.516 1.918 1 98.38 111 SER B C 1
ATOM 2011 O O . SER B 1 111 ? -5.297 18.75 1.86 1 98.38 111 SER B O 1
ATOM 2013 N N . SER B 1 112 ? -6.332 16.859 2.66 1 98.44 112 SER B N 1
ATOM 2014 C CA . SER B 1 112 ? -7.223 17.625 3.529 1 98.44 112 SER B CA 1
ATOM 2015 C C . SER B 1 112 ? -6.438 18.391 4.586 1 98.44 112 SER B C 1
ATOM 2017 O O . SER B 1 112 ? -6.699 19.562 4.82 1 98.44 112 SER B O 1
ATOM 2019 N N . SER B 1 113 ? -5.457 17.75 5.164 1 98.56 113 SER B N 1
ATOM 2020 C CA . SER B 1 113 ? -4.598 18.375 6.156 1 98.56 113 SER B CA 1
ATOM 2021 C C . SER B 1 113 ? -3.799 19.531 5.543 1 98.56 113 SER B C 1
ATOM 2023 O O . SER B 1 113 ? -3.68 20.594 6.141 1 98.56 113 SER B O 1
ATOM 2025 N N . LEU B 1 114 ? -3.287 19.328 4.387 1 98.44 114 LEU B N 1
ATOM 2026 C CA . LEU B 1 114 ? -2.521 20.344 3.684 1 98.44 114 LEU B CA 1
ATOM 2027 C C . LEU B 1 114 ? -3.391 21.562 3.375 1 98.44 114 LEU B C 1
ATOM 2029 O O . LEU B 1 114 ? -2.957 22.703 3.555 1 98.44 114 LEU B O 1
ATOM 2033 N N . THR B 1 115 ? -4.609 21.266 2.967 1 97.62 115 THR B N 1
ATOM 2034 C CA . THR B 1 115 ? -5.551 22.328 2.648 1 97.62 115 THR B CA 1
ATOM 2035 C C . THR B 1 115 ? -5.883 23.141 3.895 1 97.62 115 THR B C 1
ATOM 2037 O O . THR B 1 115 ? -6.004 24.375 3.822 1 97.62 115 THR B O 1
ATOM 2040 N N . SER B 1 116 ? -5.977 22.438 5.023 1 97.38 116 SER B N 1
ATOM 2041 C CA . SER B 1 116 ? -6.254 23.125 6.281 1 97.38 116 SER B CA 1
ATOM 2042 C C . SER B 1 116 ? -5.145 24.109 6.629 1 97.38 116 SER B C 1
ATOM 2044 O O . SER B 1 116 ? -5.422 25.25 7.02 1 97.38 116 SER B O 1
ATOM 2046 N N . VAL B 1 117 ? -3.932 23.734 6.43 1 97.19 117 VAL B N 1
ATOM 2047 C CA . VAL B 1 117 ? -2.801 24.609 6.734 1 97.19 117 VAL B CA 1
ATOM 2048 C C . VAL B 1 117 ? -2.76 25.766 5.742 1 97.19 117 VAL B C 1
ATOM 2050 O O . VAL B 1 117 ? -2.58 26.922 6.137 1 97.19 117 VAL B O 1
ATOM 2053 N N . ALA B 1 118 ? -2.984 25.453 4.504 1 95.38 118 ALA B N 1
ATOM 2054 C CA . ALA B 1 118 ? -2.961 26.469 3.457 1 95.38 118 ALA B CA 1
ATOM 2055 C C . ALA B 1 118 ? -4.051 27.516 3.682 1 95.38 118 ALA B C 1
ATOM 2057 O O . ALA B 1 118 ? -3.83 28.719 3.473 1 95.38 118 ALA B O 1
ATOM 2058 N N . THR B 1 119 ? -5.184 27.031 4.121 1 94.5 119 THR B N 1
ATOM 2059 C CA . THR B 1 119 ? -6.312 27.922 4.379 1 94.5 119 THR B CA 1
ATOM 2060 C C . THR B 1 119 ? -5.973 28.922 5.484 1 94.5 119 THR B C 1
ATOM 2062 O O . THR B 1 119 ? -6.273 30.109 5.371 1 94.5 119 THR B O 1
ATOM 2065 N N . CYS B 1 120 ? -5.297 28.453 6.504 1 95.25 120 CYS B N 1
ATOM 2066 C CA . CYS B 1 120 ? -4.891 29.328 7.602 1 95.25 120 CYS B CA 1
ATOM 2067 C C . CYS B 1 120 ? -3.855 30.344 7.137 1 95.25 120 CYS B C 1
ATOM 2069 O O . CYS B 1 120 ? -3.992 31.547 7.402 1 95.25 120 CYS B O 1
ATOM 2071 N N . LEU B 1 121 ? -2.873 29.906 6.438 1 94.19 121 LEU B N 1
ATOM 2072 C CA . LEU B 1 121 ? -1.809 30.797 5.965 1 94.19 121 LEU B CA 1
ATOM 2073 C C . LEU B 1 121 ? -2.359 31.844 5.008 1 94.19 121 LEU B C 1
ATOM 2075 O O . LEU B 1 121 ? -1.999 33.031 5.102 1 94.19 121 LEU B O 1
ATOM 2079 N N . ASP B 1 122 ? -3.252 31.469 4.191 1 92.12 122 ASP B N 1
ATOM 2080 C CA . ASP B 1 122 ? -3.889 32.406 3.268 1 92.12 122 ASP B CA 1
ATOM 2081 C C . ASP B 1 122 ? -4.73 33.438 4.016 1 92.12 122 ASP B C 1
ATOM 2083 O O . ASP B 1 122 ? -4.738 34.594 3.662 1 92.12 122 ASP B O 1
ATOM 2087 N N . GLY B 1 123 ? -5.449 32.906 5.02 1 91.56 123 GLY B N 1
ATOM 2088 C CA . GLY B 1 123 ? -6.234 33.844 5.84 1 91.56 123 GLY B CA 1
ATOM 2089 C C . GLY B 1 123 ? -5.395 34.875 6.531 1 91.56 123 GLY B C 1
ATOM 2090 O O . GLY B 1 123 ? -5.754 36.062 6.535 1 91.56 123 GLY B O 1
ATOM 2091 N N . ASN B 1 124 ? -4.297 34.469 7.078 1 94 124 ASN B N 1
ATOM 2092 C CA . ASN B 1 124 ? -3.381 35.438 7.711 1 94 124 ASN B CA 1
ATOM 2093 C C . ASN B 1 124 ? -2.875 36.469 6.719 1 94 124 ASN B C 1
ATOM 2095 O O . ASN B 1 124 ? -2.787 37.656 7.047 1 94 124 ASN B O 1
ATOM 2099 N N . GLN B 1 125 ? -2.562 36.031 5.531 1 91.44 125 GLN B N 1
ATOM 2100 C CA . GLN B 1 125 ? -2.051 36.938 4.5 1 91.44 125 GLN B CA 1
ATOM 2101 C C . GLN B 1 125 ? -3.109 37.938 4.082 1 91.44 125 GLN B C 1
ATOM 2103 O O . GLN B 1 125 ? -2.816 39.125 3.938 1 91.44 125 GLN B O 1
ATOM 2108 N N . GLN B 1 126 ? -4.289 37.469 3.949 1 91.5 126 GLN B N 1
ATOM 2109 C CA . GLN B 1 126 ? -5.395 38.344 3.537 1 91.5 126 GLN B CA 1
ATOM 2110 C C . GLN B 1 126 ? -5.68 39.406 4.59 1 91.5 126 GLN B C 1
ATOM 2112 O O . GLN B 1 126 ? -5.996 40.531 4.254 1 91.5 126 GLN B O 1
ATOM 2117 N N . MET B 1 127 ? -5.457 39 5.852 1 91.56 127 MET B N 1
ATOM 2118 C CA . MET B 1 127 ? -5.723 39.938 6.957 1 91.56 127 MET B CA 1
ATOM 2119 C C . MET B 1 127 ? -4.484 40.75 7.281 1 91.56 127 MET B C 1
ATOM 2121 O O . MET B 1 127 ? -4.508 41.594 8.195 1 91.56 127 MET B O 1
ATOM 2125 N N . ARG B 1 128 ? -3.361 40.5 6.57 1 92.69 128 ARG B N 1
ATOM 2126 C CA . ARG B 1 128 ? -2.088 41.188 6.781 1 92.69 128 ARG B CA 1
ATOM 2127 C C . ARG B 1 128 ? -1.602 41 8.211 1 92.69 128 ARG B C 1
ATOM 2129 O O . ARG B 1 128 ? -1.144 41.969 8.844 1 92.69 128 ARG B O 1
ATOM 2136 N N . ILE B 1 129 ? -1.85 39.781 8.703 1 91.62 129 ILE B N 1
ATOM 2137 C CA . ILE B 1 129 ? -1.374 39.375 10.023 1 91.62 129 ILE B CA 1
ATOM 2138 C C . ILE B 1 129 ? -0.139 38.5 9.883 1 91.62 129 ILE B C 1
ATOM 2140 O O . ILE B 1 129 ? -0.122 37.562 9.062 1 91.62 129 ILE B O 1
ATOM 2144 N N . THR B 1 130 ? 0.81 38.969 10.609 1 89.69 130 THR B N 1
ATOM 2145 C CA . THR B 1 130 ? 1.949 38.062 10.742 1 89.69 130 THR B CA 1
ATOM 2146 C C . THR B 1 130 ? 1.769 37.125 11.938 1 89.69 130 THR B C 1
ATOM 2148 O O . THR B 1 130 ? 1.864 37.562 13.086 1 89.69 130 THR B O 1
ATOM 2151 N N . SER B 1 131 ? 1.487 35.875 11.578 1 89.88 131 SER B N 1
ATOM 2152 C CA . SER B 1 131 ? 1.281 34.875 12.625 1 89.88 131 SER B CA 1
ATOM 2153 C C . SER B 1 131 ? 2.547 34.656 13.453 1 89.88 131 SER B C 1
ATOM 2155 O O . SER B 1 131 ? 3.646 34.562 12.906 1 89.88 131 SER B O 1
ATOM 2157 N N . PRO B 1 132 ? 2.365 34.719 14.75 1 90.38 132 PRO B N 1
ATOM 2158 C CA . PRO B 1 132 ? 3.512 34.406 15.609 1 90.38 132 PRO B CA 1
ATOM 2159 C C . PRO B 1 132 ? 4.07 33 15.375 1 90.38 132 PRO B C 1
ATOM 2161 O O . PRO B 1 132 ? 5.18 32.688 15.82 1 90.38 132 PRO B O 1
ATOM 2164 N N . MET B 1 133 ? 3.311 32.156 14.68 1 91.06 133 MET B N 1
ATOM 2165 C CA . MET B 1 133 ? 3.746 30.797 14.422 1 91.06 133 MET B CA 1
ATOM 2166 C C . MET B 1 133 ? 3.992 30.578 12.938 1 91.06 133 MET B C 1
ATOM 2168 O O . MET B 1 133 ? 3.918 29.453 12.445 1 91.06 133 MET B O 1
ATOM 2172 N N . ARG B 1 134 ? 4.238 31.578 12.25 1 91.62 134 ARG B N 1
ATOM 2173 C CA . ARG B 1 134 ? 4.352 31.531 10.797 1 91.62 134 ARG B CA 1
ATOM 2174 C C . ARG B 1 134 ? 5.41 30.516 10.367 1 91.62 134 ARG B C 1
ATOM 2176 O O . ARG B 1 134 ? 5.184 29.734 9.445 1 91.62 134 ARG B O 1
ATOM 2183 N N . ASP B 1 135 ? 6.578 30.547 11.008 1 92 135 ASP B N 1
ATOM 2184 C CA . ASP B 1 135 ? 7.664 29.656 10.625 1 92 135 ASP B CA 1
ATOM 2185 C C . ASP B 1 135 ? 7.262 28.188 10.812 1 92 135 ASP B C 1
ATOM 2187 O O . ASP B 1 135 ? 7.484 27.359 9.93 1 92 135 ASP B O 1
ATOM 2191 N N . MET B 1 136 ? 6.719 27.875 11.891 1 93.19 136 MET B N 1
ATOM 2192 C CA . MET B 1 136 ? 6.266 26.516 12.172 1 93.19 136 MET B CA 1
ATOM 2193 C C . MET B 1 136 ? 5.176 26.094 11.188 1 93.19 136 MET B C 1
ATOM 2195 O O . MET B 1 136 ? 5.156 24.953 10.727 1 93.19 136 MET B O 1
ATOM 2199 N N . GLU B 1 137 ? 4.273 27.031 10.859 1 95.06 137 GLU B N 1
ATOM 2200 C CA . GLU B 1 137 ? 3.189 26.734 9.93 1 95.06 137 GLU B CA 1
ATOM 2201 C C . GLU B 1 137 ? 3.727 26.438 8.531 1 95.06 137 GLU B C 1
ATOM 2203 O O . GLU B 1 137 ? 3.229 25.547 7.844 1 95.06 137 GLU B O 1
ATOM 2208 N N . THR B 1 138 ? 4.707 27.25 8.133 1 94.94 138 THR B N 1
ATOM 2209 C CA . THR B 1 138 ? 5.324 27.047 6.828 1 94.94 138 THR B CA 1
ATOM 2210 C C . THR B 1 138 ? 6.016 25.688 6.762 1 94.94 138 THR B C 1
ATOM 2212 O O . THR B 1 138 ? 5.922 24.984 5.754 1 94.94 138 THR B O 1
ATOM 2215 N N . GLU B 1 139 ? 6.68 25.297 7.84 1 96.75 139 GLU B N 1
ATOM 2216 C CA . GLU B 1 139 ? 7.336 24 7.898 1 96.75 139 GLU B CA 1
ATOM 2217 C C . GLU B 1 139 ? 6.312 22.859 7.906 1 96.75 139 GLU B C 1
ATOM 2219 O O . GLU B 1 139 ? 6.523 21.828 7.281 1 96.75 139 GLU B O 1
ATOM 2224 N N . LEU B 1 140 ? 5.223 23.125 8.617 1 97.94 140 LEU B N 1
ATOM 2225 C CA . LEU B 1 140 ? 4.145 22.141 8.633 1 97.94 140 LEU B CA 1
ATOM 2226 C C . LEU B 1 140 ? 3.576 21.938 7.23 1 97.94 140 LEU B C 1
ATOM 2228 O O . LEU B 1 140 ? 3.336 20.797 6.812 1 97.94 140 LEU B O 1
ATOM 2232 N N . GLU B 1 141 ? 3.346 22.969 6.461 1 97.5 141 GLU B N 1
ATOM 2233 C CA . GLU B 1 141 ? 2.854 22.891 5.09 1 97.5 141 GLU B CA 1
ATOM 2234 C C . GLU B 1 141 ? 3.807 22.094 4.211 1 97.5 141 GLU B C 1
ATOM 2236 O O . GLU B 1 141 ? 3.377 21.203 3.463 1 97.5 141 GLU B O 1
ATOM 2241 N N . ARG B 1 142 ? 5.055 22.406 4.336 1 97.5 142 ARG B N 1
ATOM 2242 C CA . ARG B 1 142 ? 6.062 21.703 3.539 1 97.5 142 ARG B CA 1
ATOM 2243 C C . ARG B 1 142 ? 6.125 20.234 3.9 1 97.5 142 ARG B C 1
ATOM 2245 O O . ARG B 1 142 ? 6.25 19.375 3.02 1 97.5 142 ARG B O 1
ATOM 2252 N N . LEU B 1 143 ? 6.051 19.938 5.16 1 98.31 143 LEU B N 1
ATOM 2253 C CA . LEU B 1 143 ? 6.098 18.547 5.625 1 98.31 143 LEU B CA 1
ATOM 2254 C C . LEU B 1 143 ? 4.922 17.75 5.074 1 98.31 143 LEU B C 1
ATOM 2256 O O . LEU B 1 143 ? 5.09 16.609 4.637 1 98.31 143 LEU B O 1
ATOM 2260 N N . LEU B 1 144 ? 3.748 18.375 5.09 1 98.56 144 LEU B N 1
ATOM 2261 C CA . LEU B 1 144 ? 2.566 17.703 4.551 1 98.56 144 LEU B CA 1
ATOM 2262 C C . LEU B 1 144 ? 2.697 17.5 3.045 1 98.56 144 LEU B C 1
ATOM 2264 O O . LEU B 1 144 ? 2.295 16.469 2.518 1 98.56 144 LEU B O 1
ATOM 2268 N N . GLN B 1 145 ? 3.258 18.422 2.316 1 97.94 145 GLN B N 1
ATOM 2269 C CA . GLN B 1 145 ? 3.5 18.281 0.884 1 97.94 145 GLN B CA 1
ATOM 2270 C C . GLN B 1 145 ? 4.453 17.125 0.6 1 97.94 145 GLN B C 1
ATOM 2272 O O . GLN B 1 145 ? 4.207 16.328 -0.302 1 97.94 145 GLN B O 1
ATOM 2277 N N . ILE B 1 146 ? 5.488 17.078 1.353 1 97.62 146 ILE B N 1
ATOM 2278 C CA . ILE B 1 146 ? 6.496 16.031 1.23 1 97.62 146 ILE B CA 1
ATOM 2279 C C . ILE B 1 146 ? 5.852 14.664 1.479 1 97.62 146 ILE B C 1
ATOM 2281 O O . ILE B 1 146 ? 6.004 13.75 0.671 1 97.62 146 ILE B O 1
ATOM 2285 N N . THR B 1 147 ? 5.141 14.586 2.564 1 98.12 147 THR B N 1
ATOM 2286 C CA . THR B 1 147 ? 4.523 13.32 2.961 1 98.12 147 THR B CA 1
ATOM 2287 C C . THR B 1 147 ? 3.492 12.875 1.93 1 98.12 147 THR B C 1
ATOM 2289 O O . THR B 1 147 ? 3.439 11.695 1.567 1 98.12 147 THR B O 1
ATOM 2292 N N . LEU B 1 148 ? 2.691 13.828 1.449 1 97.81 148 LEU B N 1
ATOM 2293 C CA . LEU B 1 148 ? 1.702 13.547 0.416 1 97.81 148 LEU B CA 1
ATOM 2294 C C . LEU B 1 148 ? 2.373 13.008 -0.844 1 97.81 148 LEU B C 1
ATOM 2296 O O . LEU B 1 148 ? 1.895 12.039 -1.442 1 97.8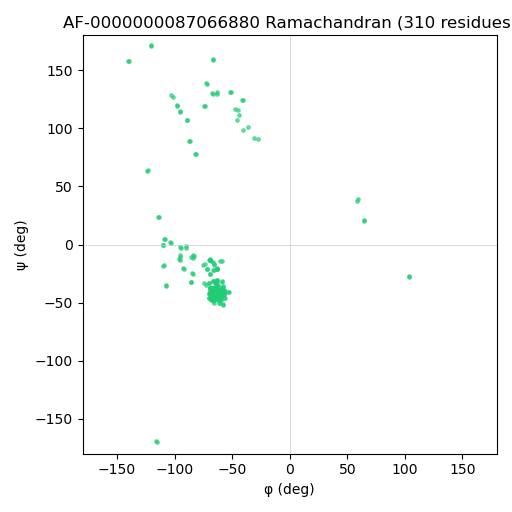1 148 LEU B O 1
ATOM 2300 N N . THR B 1 149 ? 3.473 13.594 -1.239 1 96.75 149 THR B N 1
ATOM 2301 C CA . THR B 1 149 ? 4.195 13.164 -2.432 1 96.75 149 THR B CA 1
ATOM 2302 C C . THR B 1 149 ? 4.746 11.75 -2.254 1 96.75 149 THR B C 1
ATOM 2304 O O . THR B 1 149 ? 4.645 10.922 -3.158 1 96.75 149 THR B O 1
ATOM 2307 N N . ILE B 1 150 ? 5.328 11.469 -1.096 1 96.19 150 ILE B N 1
ATOM 2308 C CA . ILE B 1 150 ? 5.863 10.141 -0.843 1 96.19 150 ILE B CA 1
ATOM 2309 C C . ILE B 1 150 ? 4.738 9.109 -0.921 1 96.19 150 ILE B C 1
ATOM 2311 O O . ILE B 1 150 ? 4.875 8.078 -1.584 1 96.19 150 ILE B O 1
ATOM 2315 N N . VAL B 1 151 ? 3.605 9.398 -0.283 1 96.44 151 VAL B N 1
ATOM 2316 C CA . VAL B 1 151 ? 2.465 8.492 -0.246 1 96.44 151 VAL B CA 1
ATOM 2317 C C . VAL B 1 151 ? 1.95 8.25 -1.663 1 96.44 151 VAL B C 1
ATOM 2319 O O . VAL B 1 151 ? 1.657 7.113 -2.037 1 96.44 151 VAL B O 1
ATOM 2322 N N . SER B 1 152 ? 1.875 9.273 -2.434 1 92.69 152 SER B N 1
ATOM 2323 C CA . SER B 1 152 ? 1.369 9.172 -3.799 1 92.69 152 SER B CA 1
ATOM 2324 C C . SER B 1 152 ? 2.297 8.328 -4.672 1 92.69 152 SER B C 1
ATOM 2326 O O . SER B 1 152 ? 1.856 7.719 -5.645 1 92.69 152 SER B O 1
ATOM 2328 N N . ASP B 1 153 ? 3.512 8.242 -4.242 1 90.94 153 ASP B N 1
ATOM 2329 C CA . ASP B 1 153 ? 4.5 7.547 -5.066 1 90.94 153 ASP B CA 1
ATOM 2330 C C . ASP B 1 153 ? 4.797 6.156 -4.512 1 90.94 153 ASP B C 1
ATOM 2332 O O . ASP B 1 153 ? 5.617 5.426 -5.066 1 90.94 153 ASP B O 1
ATOM 2336 N N . LEU B 1 154 ? 4.164 5.789 -3.48 1 88.44 154 LEU B N 1
ATOM 2337 C CA . LEU B 1 154 ? 4.434 4.504 -2.846 1 88.44 154 LEU B CA 1
ATOM 2338 C C . LEU B 1 154 ? 4.211 3.357 -3.824 1 88.44 154 LEU B C 1
ATOM 2340 O O . LEU B 1 154 ? 4.898 2.334 -3.756 1 88.44 154 LEU B O 1
ATOM 2344 N N . VAL B 1 155 ? 3.283 3.518 -4.73 1 80.81 155 VAL B N 1
ATOM 2345 C CA . VAL B 1 155 ? 2.943 2.434 -5.645 1 80.81 155 VAL B CA 1
ATOM 2346 C C . VAL B 1 155 ? 4.102 2.193 -6.613 1 80.81 155 VAL B C 1
ATOM 2348 O O . VAL B 1 155 ? 4.168 1.148 -7.262 1 80.81 155 VAL B O 1
ATOM 2351 N N . LYS B 1 156 ? 5.039 3.172 -6.633 1 74.94 156 LYS B N 1
ATOM 2352 C CA . LYS B 1 156 ? 6.098 3.131 -7.641 1 74.94 156 LYS B CA 1
ATOM 2353 C C . LYS B 1 156 ? 7.449 2.824 -7.008 1 74.94 156 LYS B C 1
ATOM 2355 O O . LYS B 1 156 ? 8.422 2.547 -7.711 1 74.94 156 LYS B O 1
ATOM 2360 N N . PHE B 1 157 ? 7.582 2.994 -5.77 1 69.25 157 PHE B N 1
ATOM 2361 C CA . PHE B 1 157 ? 8.883 2.789 -5.145 1 69.25 157 PHE B CA 1
ATOM 2362 C C . PHE B 1 157 ? 9.281 1.319 -5.191 1 69.25 157 PHE B C 1
ATOM 2364 O O . PHE B 1 157 ? 8.43 0.436 -5.098 1 69.25 157 PHE B O 1
#

Sequence (314 aa):
MPASNPPGLDIICGAIKLPVDCMKLISPFVNRSITIEPLSIAKVGIQVSTDMSKQAIDTATRFMDDPKSSASLKEAMSTCLENYQDIPDDNDLALQALDKCNTNEAAIKLSSSLTSVATCLDGNQQMRITSPMRDMETELERLLQITLTIVSDLVKFMPASNPPGLDIICGAIKLPVDCMKLISPFVNRSITIEPLSIAKVGIQVSTDMSKQAIDTATRFMDDPKSSASLKEAMSTCLENYQDIPDDNDLALQALDKCNTNEAAIKLSSSLTSVATCLDGNQQMRITSPMRDMETELERLLQITLTIVSDLVKF

Secondary structure (DSSP, 8-state):
------TTHHHHHHTSS-HHHHHHHHGGG--TTS--SHHHHHHHHHHHHHHHHHHHHHHHHHHHH-TTS-HHHHHHHHHHHHHHTTHHHHHHHHHHHHHTT-HHHHHHHHHHHHHHHHHHHHHHHHTT---TTHHHHHHHHHHHHHHHHHHHTTTT-/------TTHHHHHHTSS-HHHHHHHHGGG--TTS--SHHHHHHHHHHHHHHHHHHHHHHHHHHHH-TTS-HHHHHHHHHHHHHHTTHHHHHHHHHHHHHTT-HHHHHHHHHHHHHHHHHHHHHHHHTT---TTHHHHHHHHHHHHHHHHHHHTTTT-

pLDDT: mean 92.6, std 9.66, range [30.11, 98.75]

Organism: Hibiscus syriacus (NCBI:txid106335)

Foldseek 3Di:
DPLPQPPQQQVLLVVDDRNVLLSVQQRVPDDPVFDRDLLSSLLSLLVSLLVLLVVLLVVLVCLLPDPVHDPLSNVLSVLLNVLSVCSNVLSVQLNVCVVVPVLVSNLVSLVSNLVSLVRSVVSCVVSVHDHPCVVSSVSSNVSSVSSSRSSVCVVPD/DPLPQPPQQQVLLVVDPRSVLLSVQQRVPDDPVFDRDLLSSLLSLLVSLLVLLVVLLVVLVVLLPDPVHDPLSNVLSVLLNVLSVCSNVLSVQLNVCVVVPNLVSNLVSLVSNLVSLVRSVVVCVVSVHDHPCNVSSVSSNVSSVSSSRSSVCVVPD